Protein AF-A0A6I6WLE3-F1 (afdb_monomer)

Solvent-accessible surface area (backbone atoms only — not comparable to full-atom values): 14322 Å² total; per-residue (Å²): 134,82,90,84,92,87,83,89,88,87,91,87,80,90,89,88,86,88,84,88,87,83,88,82,91,81,80,86,83,75,79,83,70,87,80,70,66,75,69,58,58,66,62,66,75,57,86,51,93,77,62,71,76,75,79,74,88,59,81,82,58,90,69,52,74,40,41,39,27,40,42,37,44,96,88,46,74,49,74,42,58,40,62,82,67,92,70,80,74,90,59,33,64,77,54,44,58,52,60,72,68,54,51,76,90,34,58,42,100,56,64,75,32,43,23,64,52,50,50,54,23,52,50,50,49,53,52,43,49,56,51,45,50,56,52,57,72,68,49,77,75,85,69,93,65,96,74,79,94,71,93,73,82,69,78,82,78,74,74,80,77,81,48,69,72,56,51,32,60,70,35,58,79,19,37,32,35,35,27,28,41,48,61,94,87,45,86,59,39,67,36,75,42,80,70,53,56,37,51,46,53,51,30,60,74,44,52,36,42,80,46,57,70,80,61,62,80,75,112

pLDDT: mean 76.48, std 21.52, range [29.78, 98.0]

Secondary structure (DSSP, 8-state):
---------------------------PPPPPP----TTHHHHHT---TT--PPP-SS--GGG-SEEEEEEEETTEEEEEEPP-SSSPP---HHHHHHHHT--GGG--TTTTTSHHHHHHHHHHHHHHHHHHHHHHHTSPP---------S--PPPPPPPPPPHHHHHHHTTT-EEEEEEE--TT-TTTT-B-PPPHHHHHHHHHHTPEE--HHHHTT-

Mean predicted aligned error: 16.11 Å

Sequence (219 aa):
MHTAQQPHSRPGQHPAQDPATGTAHGTPAARPAHQHDPRVSWTSGADTLAATAPVLRQRRDGILPAVAAALSIRGETLTCTGSRGDQPPAHHPLVQDFLDTLTTDHRARHTGRCPEVALLSRYLTATEAARADKRAARRPTRNGGSGKTGKNTRAPKPPKPLTLSEAKRALKHAKLTARRIREDGDPLHGTYAPPCRSCTALLAHFGVRPVDPAQESAS

Foldseek 3Di:
DDDDDDDDDDDDDDDDDDDDDDDDDDDDDDDDDPPDDPVVVVVVVPPPPVPPPPPCPDDDCPCPFWKKKWKDDPNDIDIDIFDDDPDQDDFAPVLVVLLVPDDPVLDDPCRNRGRLRVVLRVLQVVVQVVVQVVVVVPDDDPDDDPDDDDPPPDPDDHDDHQDLVNSLVRCVPMEMWMATPHGPPDPRHRATDDDGSNSVVVCVSSVYHYDGPVVVVVD

Radius of gyration: 31.24 Å; Cα contacts (8 Å, |Δi|>4): 203; chains: 1; bounding box: 117×79×63 Å

Structure (mmCIF, N/CA/C/O backbone):
data_AF-A0A6I6WLE3-F1
#
_entry.id   AF-A0A6I6WLE3-F1
#
loop_
_atom_site.group_PDB
_atom_site.id
_atom_site.type_symbol
_atom_site.label_atom_id
_atom_site.label_alt_id
_atom_site.label_comp_id
_atom_site.label_asym_id
_atom_site.label_entity_id
_atom_site.label_seq_id
_atom_site.pdbx_PDB_ins_code
_atom_site.Cartn_x
_atom_site.Cartn_y
_atom_site.Cartn_z
_atom_site.occupancy
_atom_site.B_iso_or_equiv
_atom_site.auth_seq_id
_atom_site.auth_comp_id
_atom_site.auth_asym_id
_atom_site.auth_atom_id
_atom_site.pdbx_PDB_model_num
ATOM 1 N N . MET A 1 1 ? 84.965 16.300 -1.077 1.00 38.22 1 MET A N 1
ATOM 2 C CA . MET A 1 1 ? 84.473 17.096 -2.218 1.00 38.22 1 MET A CA 1
ATOM 3 C C . MET A 1 1 ? 83.024 17.497 -1.907 1.00 38.22 1 MET A C 1
ATOM 5 O O . MET A 1 1 ? 82.189 16.611 -1.935 1.00 38.22 1 MET A O 1
ATOM 9 N N . HIS A 1 2 ? 82.809 18.759 -1.491 1.00 41.06 2 HIS A N 1
ATOM 10 C CA . HIS A 1 2 ? 81.572 19.591 -1.413 1.00 41.06 2 HIS A CA 1
ATOM 11 C C . HIS A 1 2 ? 80.218 18.946 -0.972 1.00 41.06 2 HIS A C 1
ATOM 13 O O . HIS A 1 2 ? 79.740 18.043 -1.643 1.00 41.06 2 HIS A O 1
ATOM 19 N N . THR A 1 3 ? 79.619 19.270 0.200 1.00 40.34 3 THR A N 1
ATOM 20 C CA . THR A 1 3 ? 78.793 20.475 0.583 1.00 40.34 3 THR A CA 1
ATOM 21 C C . THR A 1 3 ? 77.399 20.459 -0.089 1.00 40.34 3 THR A C 1
ATOM 23 O O . THR A 1 3 ? 77.361 20.210 -1.282 1.00 40.34 3 THR A O 1
ATOM 26 N N . ALA A 1 4 ? 76.203 20.708 0.483 1.00 40.62 4 ALA A N 1
ATOM 27 C CA . ALA A 1 4 ? 75.595 21.176 1.756 1.00 40.62 4 ALA A CA 1
ATOM 28 C C . ALA A 1 4 ? 74.147 20.589 1.800 1.00 40.62 4 ALA A C 1
ATOM 30 O O . ALA A 1 4 ? 73.594 20.313 0.742 1.00 40.62 4 ALA A O 1
ATOM 31 N N . GLN A 1 5 ? 73.469 20.217 2.894 1.00 46.44 5 GLN A N 1
ATOM 32 C CA . GLN A 1 5 ? 72.994 20.906 4.110 1.00 46.44 5 GLN A CA 1
ATOM 33 C C . GLN A 1 5 ? 72.088 22.137 3.898 1.00 46.44 5 GLN A C 1
ATOM 35 O O . GLN A 1 5 ? 72.581 23.249 3.746 1.00 46.44 5 GLN A O 1
ATOM 40 N N . GLN A 1 6 ? 70.768 21.948 4.053 1.00 51.66 6 GLN A N 1
ATOM 41 C CA . GLN A 1 6 ? 69.926 22.862 4.841 1.00 51.66 6 GLN A CA 1
ATOM 42 C C . GLN A 1 6 ? 68.558 22.249 5.210 1.00 51.66 6 GLN A C 1
ATOM 44 O O . GLN A 1 6 ? 67.951 21.597 4.358 1.00 51.66 6 GLN A O 1
ATOM 49 N N . PRO A 1 7 ? 68.066 22.431 6.454 1.00 48.44 7 PRO A N 1
ATOM 50 C CA . PRO A 1 7 ? 66.761 21.915 6.870 1.00 48.44 7 PRO A CA 1
ATOM 51 C C . PRO A 1 7 ? 65.847 22.970 7.555 1.00 48.44 7 PRO A C 1
ATOM 53 O O . PRO A 1 7 ? 66.243 24.104 7.786 1.00 48.44 7 PRO A O 1
ATOM 56 N N . HIS A 1 8 ? 64.620 22.521 7.876 1.00 36.88 8 HIS A N 1
ATOM 57 C CA . HIS A 1 8 ? 63.700 22.900 8.977 1.00 36.88 8 HIS A CA 1
ATOM 58 C C . HIS A 1 8 ? 63.150 24.339 9.167 1.00 36.88 8 HIS A C 1
ATOM 60 O O . HIS A 1 8 ? 63.891 25.273 9.439 1.00 36.88 8 HIS A O 1
ATOM 66 N N . SER A 1 9 ? 61.812 24.476 9.287 1.00 35.84 9 SER A N 1
ATOM 67 C CA . SER A 1 9 ? 61.084 24.628 10.581 1.00 35.84 9 SER A CA 1
ATOM 68 C C . SER A 1 9 ? 59.644 25.169 10.439 1.00 35.84 9 SER A C 1
ATOM 70 O O . SER A 1 9 ? 59.286 25.805 9.455 1.00 35.84 9 SER A O 1
ATOM 72 N N . ARG A 1 10 ? 58.816 24.865 11.450 1.00 39.97 10 ARG A N 1
ATOM 73 C CA . ARG A 1 10 ? 57.357 25.086 11.589 1.00 39.97 10 ARG A CA 1
ATOM 74 C C . ARG A 1 10 ? 57.082 26.194 12.668 1.00 39.97 10 ARG A C 1
ATOM 76 O O . ARG A 1 10 ? 58.034 26.886 13.006 1.00 39.97 10 ARG A O 1
ATOM 83 N N . PRO A 1 11 ? 55.855 26.436 13.199 1.00 51.41 11 PRO A N 1
ATOM 84 C CA . PRO A 1 11 ? 55.182 27.746 13.196 1.00 51.41 11 PRO A CA 1
ATOM 85 C C . PRO A 1 11 ? 54.954 28.405 14.586 1.00 51.41 11 PRO A C 1
ATOM 87 O O . PRO A 1 11 ? 55.160 27.791 15.627 1.00 51.41 11 PRO A O 1
ATOM 90 N N . GLY A 1 12 ? 54.396 29.621 14.591 1.00 32.06 12 GLY A N 1
ATOM 91 C CA . GLY A 1 12 ? 53.748 30.325 15.721 1.00 32.06 12 GLY A CA 1
ATOM 92 C C . GLY A 1 12 ? 53.236 31.692 15.229 1.00 32.06 12 GLY A C 1
ATOM 93 O O . GLY A 1 12 ? 53.644 32.103 14.150 1.00 32.06 12 GLY A O 1
ATOM 94 N N . GLN A 1 13 ? 52.389 32.500 15.871 1.00 39.09 13 GLN A N 1
ATOM 95 C CA . GLN A 1 13 ? 51.439 32.481 16.997 1.00 39.09 13 GLN A CA 1
ATOM 96 C C . GLN A 1 13 ? 50.704 33.861 16.918 1.00 39.09 13 GLN A C 1
ATOM 98 O O . GLN A 1 13 ? 51.257 34.804 16.355 1.00 39.09 13 GLN A O 1
ATOM 103 N N . HIS A 1 14 ? 49.473 33.992 17.442 1.00 40.44 14 HIS A N 1
ATOM 104 C CA . HIS A 1 14 ? 48.710 35.266 17.538 1.00 40.44 14 HIS A CA 1
ATOM 105 C C . HIS A 1 14 ? 49.357 36.284 18.510 1.00 40.44 14 HIS A C 1
ATOM 107 O O . HIS A 1 14 ? 50.103 35.860 19.393 1.00 40.44 14 HIS A O 1
ATOM 113 N N . PRO A 1 15 ? 49.027 37.596 18.430 1.00 45.53 15 PRO A N 1
ATOM 114 C CA . PRO A 1 15 ? 48.093 38.164 19.426 1.00 45.53 15 PRO A CA 1
ATOM 115 C C . PRO A 1 15 ? 47.171 39.308 18.919 1.00 45.53 15 PRO A C 1
ATOM 117 O O . PRO A 1 15 ? 47.147 39.651 17.742 1.00 45.53 15 PRO A O 1
ATOM 120 N N . ALA A 1 16 ? 46.358 39.820 19.852 1.00 33.84 16 ALA A N 1
ATOM 121 C CA . ALA A 1 16 ? 45.189 40.697 19.727 1.00 33.84 16 ALA A CA 1
ATOM 122 C C . ALA A 1 16 ? 45.463 42.212 19.916 1.00 33.84 16 ALA A C 1
ATOM 124 O O . ALA A 1 16 ? 46.518 42.559 20.439 1.00 33.84 16 ALA A O 1
ATOM 125 N N . GLN A 1 17 ? 44.459 43.060 19.598 1.00 37.47 17 GLN A N 1
ATOM 126 C CA . GLN A 1 17 ? 43.844 44.144 20.422 1.00 37.47 17 GLN A CA 1
ATOM 127 C C . GLN A 1 17 ? 43.379 45.394 19.620 1.00 37.47 17 GLN A C 1
ATOM 129 O O . GLN A 1 17 ? 44.114 45.906 18.781 1.00 37.47 17 GLN A O 1
ATOM 134 N N . ASP A 1 18 ? 42.159 45.877 19.929 1.00 39.03 18 ASP A N 1
ATOM 135 C CA . ASP A 1 18 ? 41.531 47.159 19.513 1.00 39.03 18 ASP A CA 1
ATOM 136 C C . ASP A 1 18 ? 42.075 48.377 20.309 1.00 39.03 18 ASP A C 1
ATOM 138 O O . ASP A 1 18 ? 42.672 48.176 21.372 1.00 39.03 18 ASP A O 1
ATOM 142 N N . PRO A 1 19 ? 41.829 49.645 19.881 1.00 45.09 19 PRO A N 1
ATOM 143 C CA . PRO A 1 19 ? 40.701 50.399 20.472 1.00 45.09 19 PRO A CA 1
ATOM 144 C C . PRO A 1 19 ? 39.947 51.419 19.563 1.00 45.09 19 PRO A C 1
ATOM 146 O O . PRO A 1 19 ? 40.414 51.842 18.511 1.00 45.09 19 PRO A O 1
ATOM 149 N N . ALA A 1 20 ? 38.762 51.800 20.075 1.00 33.59 20 ALA A N 1
ATOM 150 C CA . ALA A 1 20 ? 37.751 52.835 19.750 1.00 33.59 20 ALA A CA 1
ATOM 151 C C . ALA A 1 20 ? 38.199 54.123 18.992 1.00 33.59 20 ALA A C 1
ATOM 153 O O . ALA A 1 20 ? 39.332 54.562 19.119 1.00 33.59 20 ALA A O 1
ATOM 154 N N . THR A 1 21 ? 37.360 54.899 18.279 1.00 31.98 21 THR A N 1
ATOM 155 C CA . THR A 1 21 ? 36.112 55.583 18.707 1.00 31.98 21 THR A CA 1
ATOM 156 C C . THR A 1 21 ? 35.497 56.333 17.502 1.00 31.98 21 THR A C 1
ATOM 158 O O . THR A 1 21 ? 36.249 56.896 16.711 1.00 31.98 21 THR A O 1
ATOM 161 N N . GLY A 1 22 ? 34.162 56.432 17.386 1.00 33.12 22 GLY A N 1
ATOM 162 C CA . GLY A 1 22 ? 33.515 57.351 16.431 1.00 33.12 22 GLY A CA 1
ATOM 163 C C . GLY A 1 22 ? 32.008 57.141 16.211 1.00 33.12 22 GLY A C 1
ATOM 164 O O . GLY A 1 22 ? 31.602 56.467 15.275 1.00 33.12 22 GLY A O 1
ATOM 165 N N . THR A 1 23 ? 31.201 57.731 17.094 1.00 35.78 23 THR A N 1
ATOM 166 C CA . THR A 1 23 ? 29.747 58.040 17.057 1.00 35.78 23 THR A CA 1
ATOM 167 C C . THR A 1 23 ? 29.275 58.552 15.667 1.00 35.78 23 THR A C 1
ATOM 169 O O . THR A 1 23 ? 30.070 59.161 14.969 1.00 35.78 23 THR A O 1
ATOM 172 N N . ALA A 1 24 ? 28.037 58.454 15.151 1.00 36.12 24 ALA A N 1
ATOM 173 C CA . ALA A 1 24 ? 26.685 58.436 15.716 1.00 36.12 24 ALA A CA 1
ATOM 174 C C . ALA A 1 24 ? 25.612 58.214 14.602 1.00 36.12 24 ALA A C 1
ATOM 176 O O . ALA A 1 24 ? 25.782 58.695 13.490 1.00 36.12 24 ALA A O 1
ATOM 177 N N . HIS A 1 25 ? 24.476 57.608 14.988 1.00 37.78 25 HIS A N 1
ATOM 178 C CA . HIS A 1 25 ? 23.075 57.846 14.559 1.00 37.78 25 HIS A CA 1
ATOM 179 C C . HIS A 1 25 ? 22.601 57.667 13.092 1.00 37.78 25 HIS A C 1
ATOM 181 O O . HIS A 1 25 ? 22.890 58.473 12.216 1.00 37.78 25 HIS A O 1
ATOM 187 N N . GLY A 1 26 ? 21.663 56.719 12.902 1.00 29.78 26 GLY A N 1
ATOM 188 C CA . GLY A 1 26 ? 20.689 56.728 11.797 1.00 29.78 26 GLY A CA 1
ATOM 189 C C . GLY A 1 26 ? 19.843 55.446 11.654 1.00 29.78 26 GLY A C 1
ATOM 190 O O . GLY A 1 26 ? 20.293 54.515 11.008 1.00 29.78 26 GLY A O 1
ATOM 191 N N . THR A 1 27 ? 18.636 55.443 12.247 1.00 46.28 27 THR A N 1
ATOM 192 C CA . THR A 1 27 ? 17.324 54.922 11.751 1.00 46.28 27 THR A CA 1
ATOM 193 C C . THR A 1 27 ? 17.195 53.469 11.203 1.00 46.28 27 THR A C 1
ATOM 195 O O . THR A 1 27 ? 18.047 52.995 10.461 1.00 46.28 27 THR A O 1
ATOM 198 N N . PRO A 1 28 ? 16.103 52.726 11.519 1.00 39.31 28 PRO A N 1
ATOM 199 C CA . PRO A 1 28 ? 15.992 51.283 11.263 1.00 39.31 28 PRO A CA 1
ATOM 200 C C . PRO A 1 28 ? 16.019 50.895 9.779 1.00 39.31 28 PRO A C 1
ATOM 202 O O . PRO A 1 28 ? 15.320 51.471 8.946 1.00 39.31 28 PRO A O 1
ATOM 205 N N . ALA A 1 29 ? 16.795 49.848 9.490 1.00 39.31 29 ALA A N 1
ATOM 206 C CA . ALA A 1 29 ? 16.949 49.241 8.178 1.00 39.31 29 ALA A CA 1
ATOM 207 C C . ALA A 1 29 ? 15.602 48.783 7.594 1.00 39.31 29 ALA A C 1
ATOM 209 O O . ALA A 1 29 ? 14.924 47.898 8.123 1.00 39.31 29 ALA A O 1
ATOM 210 N N . ALA A 1 30 ? 15.245 49.381 6.459 1.00 43.03 30 ALA A N 1
ATOM 211 C CA . ALA A 1 30 ? 14.221 48.879 5.562 1.00 43.03 30 ALA A CA 1
ATOM 212 C C . ALA A 1 30 ? 14.608 47.479 5.052 1.00 43.03 30 ALA A C 1
ATOM 214 O O . ALA A 1 30 ? 15.767 47.215 4.728 1.00 43.03 30 ALA A O 1
ATOM 215 N N . ARG A 1 31 ? 13.617 46.584 4.966 1.00 46.59 31 ARG A N 1
ATOM 216 C CA . ARG A 1 31 ? 13.733 45.265 4.322 1.00 46.59 31 ARG A CA 1
ATOM 217 C C . ARG A 1 31 ? 14.389 45.411 2.940 1.00 46.59 31 ARG A C 1
ATOM 219 O O . ARG A 1 31 ? 13.879 46.209 2.151 1.00 46.59 31 ARG A O 1
ATOM 226 N N . PRO A 1 32 ? 15.428 44.629 2.593 1.00 45.34 32 PRO A N 1
ATOM 227 C CA . PRO A 1 32 ? 15.910 44.617 1.224 1.00 45.34 32 PRO A CA 1
ATOM 228 C C . PRO A 1 32 ? 14.802 44.066 0.324 1.00 45.34 32 PRO A C 1
ATOM 230 O O . PRO A 1 32 ? 14.243 42.991 0.561 1.00 45.34 32 PRO A O 1
ATOM 233 N N . ALA A 1 33 ? 14.452 44.871 -0.676 1.00 47.44 33 ALA A N 1
ATOM 234 C CA . ALA A 1 33 ? 13.598 44.491 -1.782 1.00 47.44 33 ALA A CA 1
ATOM 235 C C . ALA A 1 33 ? 14.153 43.228 -2.453 1.00 47.44 33 ALA A C 1
ATOM 237 O O . ALA A 1 33 ? 15.366 43.038 -2.531 1.00 47.44 33 ALA A O 1
ATOM 238 N N . HIS A 1 34 ? 13.247 42.373 -2.921 1.00 53.97 34 HIS A N 1
ATOM 239 C CA . HIS A 1 34 ? 13.544 41.167 -3.682 1.00 53.97 34 HIS A CA 1
ATOM 240 C C . HIS A 1 34 ? 14.482 41.492 -4.853 1.00 53.97 34 HIS A C 1
ATOM 242 O O . HIS A 1 34 ? 14.050 41.969 -5.900 1.00 53.97 34 HIS A O 1
ATOM 248 N N . GLN A 1 35 ? 15.776 41.247 -4.660 1.00 59.94 35 GLN A N 1
ATOM 249 C CA . GLN A 1 35 ? 16.796 41.384 -5.685 1.00 59.94 35 GLN A CA 1
ATOM 250 C C . GLN A 1 35 ? 16.634 40.193 -6.637 1.00 59.94 35 GLN A C 1
ATOM 252 O O . GLN A 1 35 ? 17.111 39.100 -6.356 1.00 59.94 35 GLN A O 1
ATOM 257 N N . HIS A 1 36 ? 15.820 40.417 -7.675 1.00 56.75 36 HIS A N 1
ATOM 258 C CA . HIS A 1 36 ? 15.610 39.628 -8.894 1.00 56.75 36 HIS A CA 1
ATOM 259 C C . HIS A 1 36 ? 16.029 38.146 -8.833 1.00 56.75 36 HIS A C 1
ATOM 261 O O . HIS A 1 36 ? 17.202 37.819 -9.003 1.00 56.75 36 HIS A O 1
ATOM 267 N N . ASP A 1 37 ? 15.049 37.240 -8.688 1.00 69.75 37 ASP A N 1
ATOM 268 C CA . ASP A 1 37 ? 15.267 35.805 -8.916 1.00 69.75 37 ASP A CA 1
ATOM 269 C C . ASP A 1 37 ? 15.733 35.603 -10.375 1.00 69.75 37 ASP A C 1
ATOM 271 O O . ASP A 1 37 ? 14.980 35.920 -11.305 1.00 69.75 37 ASP A O 1
ATOM 275 N N . PRO A 1 38 ? 16.951 35.080 -10.610 1.00 61.91 38 PRO A N 1
ATOM 276 C CA . PRO A 1 38 ? 17.497 34.894 -11.951 1.00 61.91 38 PRO A CA 1
ATOM 277 C C . PRO A 1 38 ? 16.670 33.932 -12.813 1.00 61.91 38 PRO A C 1
ATOM 279 O O . PRO A 1 38 ? 16.881 33.880 -14.018 1.00 61.91 38 PRO A O 1
ATOM 282 N N . ARG A 1 39 ? 15.706 33.190 -12.251 1.00 63.28 39 ARG A N 1
ATOM 283 C CA . ARG A 1 39 ? 14.765 32.362 -13.021 1.00 63.28 39 ARG A CA 1
ATOM 284 C C . ARG A 1 39 ? 13.714 33.172 -13.779 1.00 63.28 39 ARG A C 1
ATOM 286 O O . ARG A 1 39 ? 13.117 32.648 -14.711 1.00 63.28 39 ARG A O 1
ATOM 293 N N . VAL A 1 40 ? 13.505 34.442 -13.431 1.00 62.59 40 VAL A N 1
ATOM 294 C CA . VAL A 1 40 ? 12.538 35.314 -14.121 1.00 62.59 40 VAL A CA 1
ATOM 295 C C . VAL A 1 40 ? 13.057 35.742 -15.503 1.00 62.59 40 VAL A C 1
ATOM 297 O O . VAL A 1 40 ? 12.267 35.899 -16.432 1.00 62.59 40 VAL A O 1
ATOM 300 N N . SER A 1 41 ? 14.379 35.825 -15.707 1.00 60.59 41 SER A N 1
ATOM 301 C CA . SER A 1 41 ? 14.949 36.109 -17.037 1.00 60.59 41 SER A CA 1
ATOM 302 C C . SER A 1 41 ? 14.794 34.940 -18.018 1.00 60.59 41 SER A C 1
ATOM 304 O O . SER A 1 41 ? 14.734 35.159 -19.226 1.00 60.59 41 SER A O 1
ATOM 306 N N . TRP A 1 42 ? 14.640 33.711 -17.511 1.00 60.09 42 TRP A N 1
ATOM 307 C CA . TRP A 1 42 ? 14.387 32.520 -18.329 1.00 60.09 42 TRP A CA 1
ATOM 308 C C . TRP A 1 42 ? 12.991 32.555 -18.949 1.00 60.09 42 TRP A C 1
ATOM 310 O O . TRP A 1 42 ? 12.785 32.025 -20.037 1.00 60.09 42 TRP A O 1
ATOM 320 N N . THR A 1 43 ? 12.040 33.210 -18.278 1.00 57.59 43 THR A N 1
ATOM 321 C CA . THR A 1 43 ? 10.679 33.403 -18.789 1.00 57.59 43 THR A CA 1
ATOM 322 C C . THR A 1 43 ? 10.547 34.604 -19.721 1.00 57.59 43 THR A C 1
ATOM 324 O O . THR A 1 43 ? 9.649 34.610 -20.554 1.00 57.59 43 THR A O 1
ATOM 327 N N . SER A 1 44 ? 11.444 35.593 -19.640 1.00 57.00 44 SER A N 1
ATOM 328 C CA . SER A 1 44 ? 11.393 36.797 -20.489 1.00 57.00 44 SER A CA 1
ATOM 329 C C . SER A 1 44 ? 12.092 36.632 -21.844 1.00 57.00 44 SER A C 1
ATOM 331 O O . SER A 1 44 ? 11.803 37.384 -22.765 1.00 57.00 44 SER A O 1
ATOM 333 N N . GLY A 1 45 ? 12.975 35.638 -21.996 1.00 53.59 45 GLY A N 1
ATOM 334 C CA . GLY A 1 45 ? 13.563 35.268 -23.293 1.00 53.59 45 GLY A CA 1
ATOM 335 C C . GLY A 1 45 ? 12.662 34.392 -24.174 1.00 53.59 45 GLY A C 1
ATOM 336 O O . GLY A 1 45 ? 13.030 34.094 -25.305 1.00 53.59 45 GLY A O 1
ATOM 337 N N . ALA A 1 46 ? 11.499 33.972 -23.670 1.00 53.78 46 ALA A N 1
ATOM 338 C CA . ALA A 1 46 ? 10.550 33.122 -24.384 1.00 53.78 46 ALA A CA 1
ATOM 339 C C . ALA A 1 46 ? 9.319 33.913 -24.845 1.00 53.78 46 ALA A C 1
ATOM 341 O O . ALA A 1 46 ? 8.191 33.432 -24.752 1.00 53.78 46 ALA A O 1
ATOM 342 N N . ASP A 1 47 ? 9.534 35.110 -25.397 1.00 52.78 47 ASP A N 1
ATOM 343 C CA . ASP A 1 47 ? 8.566 35.710 -26.314 1.00 52.78 47 ASP A CA 1
ATOM 344 C C . ASP A 1 47 ? 8.688 34.999 -27.671 1.00 52.78 47 ASP A C 1
ATOM 346 O O . ASP A 1 47 ? 9.263 35.455 -28.657 1.00 52.78 47 ASP A O 1
ATOM 350 N N . THR A 1 48 ? 8.238 33.751 -27.668 1.00 53.62 48 THR A N 1
ATOM 351 C CA . THR A 1 48 ? 7.923 32.977 -28.864 1.00 53.62 48 THR A CA 1
ATOM 352 C C . THR A 1 48 ? 6.743 32.084 -28.512 1.00 53.62 48 THR A C 1
ATOM 354 O O . THR A 1 48 ? 6.780 30.863 -28.608 1.00 53.62 48 THR A O 1
ATOM 357 N N . LEU A 1 49 ? 5.629 32.714 -28.139 1.00 54.47 49 LEU A N 1
ATOM 358 C CA . LEU A 1 49 ? 4.298 32.096 -28.088 1.00 54.47 49 LEU A CA 1
ATOM 359 C C . LEU A 1 49 ? 3.737 31.782 -29.499 1.00 54.47 49 LEU A C 1
ATOM 361 O O . LEU A 1 49 ? 2.532 31.684 -29.692 1.00 54.47 49 LEU A O 1
ATOM 365 N N . ALA A 1 50 ? 4.626 31.572 -30.476 1.00 53.75 50 ALA A N 1
ATOM 366 C CA . ALA A 1 50 ? 4.391 30.835 -31.718 1.00 53.75 50 ALA A CA 1
ATOM 367 C C . ALA A 1 50 ? 5.203 29.520 -31.765 1.00 53.75 50 ALA A C 1
ATOM 369 O O . ALA A 1 50 ? 5.294 28.876 -32.808 1.00 53.75 50 ALA A O 1
ATOM 370 N N . ALA A 1 51 ? 5.805 29.094 -30.650 1.00 59.34 51 ALA A N 1
ATOM 371 C CA . ALA A 1 51 ? 6.383 27.767 -30.528 1.00 59.34 51 ALA A CA 1
ATOM 372 C C . ALA A 1 51 ? 5.238 26.756 -30.410 1.00 59.34 51 ALA A C 1
ATOM 374 O O . ALA A 1 51 ? 4.738 26.475 -29.320 1.00 59.34 51 ALA A O 1
ATOM 375 N N . THR A 1 52 ? 4.798 26.211 -31.547 1.00 67.00 52 THR A N 1
ATOM 376 C CA . THR A 1 52 ? 4.066 24.943 -31.575 1.00 67.00 52 THR A CA 1
ATOM 377 C C . THR A 1 52 ? 4.765 23.998 -30.607 1.00 67.00 52 THR A C 1
ATOM 379 O O . THR A 1 52 ? 5.960 23.742 -30.772 1.00 67.00 52 THR A O 1
ATOM 382 N N . ALA A 1 53 ? 4.053 23.531 -29.573 1.00 57.44 53 ALA A N 1
ATOM 383 C CA . ALA A 1 53 ? 4.608 22.554 -28.647 1.00 57.44 53 ALA A CA 1
ATOM 384 C C . ALA A 1 53 ? 5.241 21.436 -29.492 1.00 57.44 53 ALA A C 1
ATOM 386 O O . ALA A 1 53 ? 4.537 20.874 -30.339 1.00 57.44 53 ALA A O 1
ATOM 387 N N . PRO A 1 54 ? 6.556 21.174 -29.366 1.00 64.88 54 PRO A N 1
ATOM 388 C CA . PRO A 1 54 ? 7.229 20.252 -30.262 1.00 64.88 54 PRO A CA 1
ATOM 389 C C . PRO A 1 54 ? 6.502 18.915 -30.207 1.00 64.88 54 PRO A C 1
ATOM 391 O O . PRO A 1 54 ? 6.210 18.406 -29.121 1.00 64.88 54 PRO A O 1
ATOM 394 N N . VAL A 1 55 ? 6.167 18.377 -31.380 1.00 68.81 55 VAL A N 1
ATOM 395 C CA . VAL A 1 55 ? 5.477 17.091 -31.486 1.00 68.81 55 VAL A CA 1
ATOM 396 C C . VAL A 1 55 ? 6.310 16.064 -30.724 1.00 68.81 55 VAL A C 1
ATOM 398 O O . VAL A 1 55 ? 7.473 15.833 -31.058 1.00 68.81 55 VAL A O 1
ATOM 401 N N . LEU A 1 56 ? 5.729 15.477 -29.676 1.00 61.53 56 LEU A N 1
ATOM 402 C CA . LEU A 1 56 ? 6.342 14.387 -28.921 1.00 61.53 56 LEU A CA 1
ATOM 403 C C . LEU A 1 56 ? 6.504 13.193 -29.866 1.00 61.53 56 LEU A C 1
ATOM 405 O O . LEU A 1 56 ? 5.573 12.419 -30.064 1.00 61.53 56 LEU A O 1
ATOM 409 N N . ARG A 1 57 ? 7.684 13.069 -30.480 1.00 62.91 57 ARG A N 1
ATOM 410 C CA . ARG A 1 57 ? 8.027 11.931 -31.350 1.00 62.91 57 ARG A CA 1
ATOM 411 C C . ARG A 1 57 ? 8.199 10.636 -30.543 1.00 62.91 57 ARG A C 1
ATOM 413 O O . ARG A 1 57 ? 7.976 9.559 -31.079 1.00 62.91 57 ARG A O 1
ATOM 420 N N . GLN A 1 58 ? 8.505 10.773 -29.250 1.00 63.72 58 GLN A N 1
ATOM 421 C CA . GLN A 1 58 ? 8.579 9.709 -28.249 1.00 63.72 58 GLN A CA 1
ATOM 422 C C . GLN A 1 58 ? 7.842 10.131 -26.966 1.00 63.72 58 GLN A C 1
ATOM 424 O O . GLN A 1 58 ? 7.801 11.319 -26.622 1.00 63.72 58 GLN A O 1
ATOM 429 N N . ARG A 1 59 ? 7.297 9.162 -26.215 1.00 63.00 59 ARG A N 1
ATOM 430 C CA . ARG A 1 59 ? 6.878 9.400 -24.823 1.00 63.00 59 ARG A CA 1
ATOM 431 C C . ARG A 1 59 ? 8.128 9.763 -24.006 1.00 63.00 59 ARG A C 1
ATOM 433 O O . ARG A 1 59 ? 9.189 9.199 -24.213 1.00 63.00 59 ARG A O 1
ATOM 440 N N . ARG A 1 60 ? 8.039 10.758 -23.116 1.00 55.56 60 ARG A N 1
ATOM 441 C CA . ARG A 1 60 ? 9.194 11.186 -22.303 1.00 55.56 60 ARG A CA 1
ATOM 442 C C . ARG A 1 60 ? 9.607 10.074 -21.328 1.00 55.56 60 ARG A C 1
ATOM 444 O O . ARG A 1 60 ? 8.895 9.831 -20.356 1.00 55.56 60 ARG A O 1
ATOM 451 N N . ASP A 1 61 ? 10.795 9.510 -21.534 1.00 59.00 61 ASP A N 1
ATOM 452 C CA . ASP A 1 61 ? 11.393 8.451 -20.701 1.00 59.00 61 ASP A CA 1
ATOM 453 C C . ASP A 1 61 ? 12.031 8.950 -19.396 1.00 59.00 61 ASP A C 1
ATOM 455 O O . ASP A 1 61 ? 12.450 8.152 -18.567 1.00 59.00 61 ASP A O 1
ATOM 459 N N . GLY A 1 62 ? 12.071 10.264 -19.136 1.00 64.12 62 GLY A N 1
ATOM 460 C CA . GLY A 1 62 ? 12.741 10.820 -17.943 1.00 64.12 62 GLY A CA 1
ATOM 461 C C . GLY A 1 62 ? 12.166 10.363 -16.588 1.00 64.12 62 GLY A C 1
ATOM 462 O O . GLY A 1 62 ? 12.755 10.613 -15.536 1.00 64.12 62 GLY A O 1
ATOM 463 N N . ILE A 1 63 ? 11.012 9.693 -16.595 1.00 74.38 63 ILE A N 1
ATOM 464 C CA . ILE A 1 63 ? 10.350 9.123 -15.412 1.00 74.38 63 ILE A CA 1
ATOM 465 C C . ILE A 1 63 ? 10.669 7.619 -15.264 1.00 74.38 63 ILE A C 1
ATOM 467 O O . ILE A 1 63 ? 10.482 7.050 -14.187 1.00 74.38 63 ILE A O 1
ATOM 471 N N . LEU A 1 64 ? 11.191 6.979 -16.311 1.00 81.75 64 LEU A N 1
ATOM 472 C CA . LEU A 1 64 ? 11.505 5.555 -16.376 1.00 81.75 64 LEU A CA 1
ATOM 473 C C . LEU A 1 64 ? 12.961 5.291 -15.940 1.00 81.75 64 LEU A C 1
ATOM 475 O O . LEU A 1 64 ? 13.776 6.215 -15.900 1.00 81.75 64 LEU A O 1
ATOM 479 N N . PRO A 1 65 ? 13.288 4.088 -15.439 1.00 87.06 65 PRO A N 1
ATOM 480 C CA . PRO A 1 65 ? 12.372 3.006 -15.075 1.00 87.06 65 PRO A CA 1
ATOM 481 C C . PRO A 1 65 ? 11.505 3.377 -13.860 1.00 87.06 65 PRO A C 1
ATOM 483 O O . PRO A 1 65 ? 12.000 3.961 -12.900 1.00 87.06 65 PRO A O 1
ATOM 486 N N . ALA A 1 66 ? 10.230 2.985 -13.847 1.00 90.38 66 ALA A N 1
ATOM 487 C CA . ALA A 1 66 ? 9.319 3.203 -12.719 1.00 90.38 66 ALA A CA 1
ATOM 488 C C . ALA A 1 66 ? 8.601 1.913 -12.288 1.00 90.38 66 ALA A C 1
ATOM 490 O O . ALA A 1 66 ? 8.736 0.849 -12.901 1.00 90.38 66 ALA A O 1
ATOM 491 N N . VAL A 1 67 ? 7.856 1.999 -11.187 1.00 93.56 67 VAL A N 1
ATOM 492 C CA . VAL A 1 67 ? 6.941 0.952 -10.718 1.00 93.56 67 VAL A CA 1
ATOM 493 C C . VAL A 1 67 ? 5.612 1.619 -10.389 1.00 93.56 67 VAL A C 1
ATOM 495 O O . VAL A 1 67 ? 5.586 2.605 -9.645 1.00 93.56 67 VAL A O 1
ATOM 498 N N . ALA A 1 68 ? 4.526 1.087 -10.945 1.00 94.38 68 ALA A N 1
ATOM 499 C CA . ALA A 1 68 ? 3.165 1.433 -10.554 1.00 94.38 68 ALA A CA 1
ATOM 500 C C . ALA A 1 68 ? 2.582 0.321 -9.694 1.00 94.38 68 ALA A C 1
ATOM 502 O O . ALA A 1 68 ? 2.793 -0.855 -9.983 1.00 94.38 68 ALA A O 1
ATOM 503 N N . ALA A 1 69 ? 1.825 0.691 -8.669 1.00 97.25 69 ALA A N 1
ATOM 504 C CA . ALA A 1 69 ? 1.078 -0.245 -7.850 1.00 97.25 69 ALA A CA 1
ATOM 505 C C . ALA A 1 69 ? -0.407 0.109 -7.810 1.00 97.25 69 ALA A C 1
ATOM 507 O O . ALA A 1 69 ? -0.798 1.263 -8.006 1.00 97.25 69 ALA A O 1
ATOM 508 N N . ALA A 1 70 ? -1.214 -0.907 -7.529 1.00 97.50 70 ALA A N 1
ATOM 509 C CA . ALA A 1 70 ? -2.634 -0.811 -7.257 1.00 97.50 70 ALA A CA 1
ATOM 510 C C . ALA A 1 70 ? -2.934 -1.508 -5.925 1.00 97.50 70 ALA A C 1
ATOM 512 O O . ALA A 1 70 ? -2.546 -2.657 -5.718 1.00 97.50 70 ALA A O 1
ATOM 513 N N . LEU A 1 71 ? -3.629 -0.808 -5.035 1.00 97.88 71 LEU A N 1
ATOM 514 C CA . LEU A 1 71 ? -4.131 -1.301 -3.759 1.00 97.88 71 LEU A CA 1
ATOM 515 C C . LEU A 1 71 ? -5.646 -1.461 -3.887 1.00 97.88 71 LEU A C 1
ATOM 517 O O . LEU A 1 71 ? -6.346 -0.471 -4.085 1.00 97.88 71 LEU A O 1
ATOM 521 N N . SER A 1 72 ? -6.141 -2.691 -3.774 1.00 97.00 72 SER A N 1
ATOM 522 C CA . SER A 1 72 ? -7.566 -3.018 -3.832 1.00 97.00 72 SER A CA 1
ATOM 523 C C . SER A 1 72 ? -8.095 -3.372 -2.447 1.00 97.00 72 SER A C 1
ATOM 525 O O . SER A 1 72 ? -7.556 -4.252 -1.767 1.00 97.00 72 SER A O 1
ATOM 527 N N . ILE A 1 73 ? -9.141 -2.669 -2.011 1.00 96.38 73 ILE A N 1
ATOM 528 C CA . ILE A 1 73 ? -9.748 -2.808 -0.686 1.00 96.38 73 ILE A CA 1
ATOM 529 C C . ILE A 1 73 ? -11.258 -2.613 -0.811 1.00 96.38 73 ILE A C 1
ATOM 531 O O . ILE A 1 73 ? -11.716 -1.535 -1.162 1.00 96.38 73 ILE A O 1
ATOM 535 N N . ARG A 1 74 ? -12.054 -3.635 -0.465 1.00 92.12 74 ARG A N 1
ATOM 536 C CA . ARG A 1 74 ? -13.534 -3.549 -0.398 1.00 92.12 74 ARG A CA 1
ATOM 537 C C . ARG A 1 74 ? -14.196 -2.959 -1.661 1.00 92.12 74 ARG A C 1
ATOM 539 O O . ARG A 1 74 ? -15.172 -2.227 -1.554 1.00 92.12 74 ARG A O 1
ATOM 546 N N . GLY A 1 75 ? -13.664 -3.277 -2.842 1.00 90.12 75 GLY A N 1
ATOM 547 C CA . GLY A 1 75 ? -14.165 -2.773 -4.127 1.00 90.12 75 GLY A CA 1
ATOM 548 C C . GLY A 1 75 ? -13.602 -1.410 -4.551 1.00 90.12 75 GLY A C 1
ATOM 549 O O . GLY A 1 75 ? -13.783 -1.019 -5.698 1.00 90.12 75 GLY A O 1
ATOM 550 N N . GLU A 1 76 ? -12.870 -0.714 -3.680 1.00 93.81 76 GLU A N 1
ATOM 551 C CA . GLU A 1 76 ? -12.105 0.484 -4.030 1.00 93.81 76 GLU A CA 1
ATOM 552 C C . GLU A 1 76 ? -10.714 0.091 -4.538 1.00 93.81 76 GLU A C 1
ATOM 554 O O . GLU A 1 76 ? -10.108 -0.863 -4.040 1.00 93.81 76 GLU A O 1
ATOM 559 N N . THR A 1 77 ? -10.198 0.823 -5.527 1.00 96.44 77 THR A N 1
ATOM 560 C CA . THR A 1 77 ? -8.835 0.640 -6.035 1.00 96.44 77 THR A CA 1
ATOM 561 C C . THR A 1 77 ? -8.110 1.975 -6.075 1.00 96.44 77 THR A C 1
ATOM 563 O O . THR A 1 77 ? -8.534 2.904 -6.758 1.00 96.44 77 THR A O 1
ATOM 566 N N . LEU A 1 78 ? -6.990 2.053 -5.361 1.00 96.69 78 LEU A N 1
ATOM 567 C CA . LEU A 1 78 ? -6.086 3.196 -5.370 1.00 96.69 78 LEU A CA 1
ATOM 568 C C . LEU A 1 78 ? -4.832 2.836 -6.160 1.00 96.69 78 LEU A C 1
ATOM 570 O O . LEU A 1 78 ? -4.248 1.778 -5.939 1.00 96.69 78 LEU A O 1
ATOM 574 N N . THR A 1 79 ? -4.384 3.725 -7.041 1.00 96.75 79 THR A N 1
ATOM 575 C CA . THR A 1 79 ? -3.185 3.504 -7.861 1.00 96.75 79 THR A CA 1
ATOM 576 C C . THR A 1 79 ? -2.179 4.626 -7.693 1.00 96.75 79 THR A C 1
ATOM 578 O O . THR A 1 79 ? -2.551 5.798 -7.596 1.00 96.75 79 THR A O 1
ATOM 581 N N . CYS A 1 80 ? -0.891 4.295 -7.695 1.00 93.12 80 CYS A N 1
ATOM 582 C CA . CYS A 1 80 ? 0.158 5.304 -7.773 1.00 93.12 80 CYS A CA 1
ATOM 583 C C . CYS A 1 80 ? 1.451 4.745 -8.364 1.00 93.12 80 CYS A C 1
ATOM 585 O O . CYS A 1 80 ? 1.682 3.537 -8.391 1.00 93.12 80 CYS A O 1
ATOM 587 N N . THR A 1 81 ? 2.323 5.651 -8.790 1.00 92.25 81 THR A N 1
ATOM 588 C CA . THR A 1 81 ? 3.719 5.363 -9.116 1.00 92.25 81 THR A CA 1
ATOM 589 C C . THR A 1 81 ? 4.617 5.693 -7.928 1.00 92.25 81 THR A C 1
ATOM 591 O O . THR A 1 81 ? 4.288 6.562 -7.117 1.00 92.25 81 THR A O 1
ATOM 594 N N . GLY A 1 82 ? 5.749 4.997 -7.811 1.00 84.62 82 GLY A N 1
ATOM 595 C CA . GLY A 1 82 ? 6.760 5.311 -6.799 1.00 84.62 82 GLY A CA 1
ATOM 596 C C . GLY A 1 82 ? 7.285 6.741 -6.948 1.00 84.62 82 GLY A C 1
ATOM 597 O O . GLY A 1 82 ? 7.377 7.261 -8.061 1.00 84.62 82 GLY A O 1
ATOM 598 N N . SER A 1 83 ? 7.627 7.381 -5.829 1.00 82.31 83 SER A N 1
ATOM 599 C CA . SER A 1 83 ? 8.180 8.738 -5.838 1.00 82.31 83 SER A CA 1
ATOM 600 C C . SER A 1 83 ? 9.676 8.707 -6.153 1.00 82.31 83 SER A C 1
ATOM 602 O O . SER A 1 83 ? 10.421 7.921 -5.571 1.00 82.31 83 SER A O 1
ATOM 604 N N . ARG A 1 84 ? 10.130 9.582 -7.055 1.00 73.69 84 ARG A N 1
ATOM 605 C CA . ARG A 1 84 ? 11.546 9.730 -7.450 1.00 73.69 84 ARG A CA 1
ATOM 606 C C . ARG A 1 84 ? 12.164 11.077 -7.063 1.00 73.69 84 ARG A C 1
ATOM 608 O O . ARG A 1 84 ? 13.329 11.289 -7.362 1.00 73.69 84 ARG A O 1
ATOM 615 N N . GLY A 1 85 ? 11.409 11.974 -6.426 1.00 73.62 85 GLY A N 1
ATOM 616 C CA . GLY A 1 85 ? 11.934 13.281 -6.012 1.00 73.62 85 GLY A CA 1
ATOM 617 C C . GLY A 1 85 ? 12.944 13.171 -4.868 1.00 73.62 85 GLY A C 1
ATOM 618 O O . GLY A 1 85 ? 12.924 12.189 -4.133 1.00 73.62 85 GLY A O 1
ATOM 619 N N . ASP A 1 86 ? 13.787 14.187 -4.682 1.00 71.12 86 ASP A N 1
ATOM 620 C CA . ASP A 1 86 ? 14.821 14.188 -3.634 1.00 71.12 86 ASP A CA 1
ATOM 621 C C . ASP A 1 86 ? 14.242 14.343 -2.225 1.00 71.12 86 ASP A C 1
ATOM 623 O O . ASP A 1 86 ? 14.754 13.764 -1.265 1.00 71.12 86 ASP A O 1
ATOM 627 N N . GLN A 1 87 ? 13.106 15.031 -2.089 1.00 75.81 87 GLN A N 1
ATOM 628 C CA . GLN A 1 87 ? 12.476 15.214 -0.787 1.00 75.81 87 GLN A CA 1
ATOM 629 C C . GLN A 1 87 ? 11.822 13.909 -0.298 1.00 75.81 87 GLN A C 1
ATOM 631 O O . GLN A 1 87 ? 11.119 13.252 -1.078 1.00 75.81 87 GLN A O 1
ATOM 636 N N . PRO A 1 88 ? 12.037 13.495 0.965 1.00 74.50 88 PRO A N 1
ATOM 637 C CA . PRO A 1 88 ? 11.320 12.371 1.555 1.00 74.50 88 PRO A CA 1
ATOM 638 C C . PRO A 1 88 ? 9.802 12.624 1.540 1.00 74.50 88 PRO A C 1
ATOM 640 O O . PRO A 1 88 ? 9.371 13.724 1.899 1.00 74.50 88 PRO A O 1
ATOM 643 N N . PRO A 1 89 ? 8.969 11.653 1.127 1.00 81.00 89 PRO A N 1
ATOM 644 C CA . PRO A 1 89 ? 7.523 11.817 1.193 1.00 81.00 89 PRO A CA 1
ATOM 645 C C . PRO A 1 89 ? 7.053 11.886 2.652 1.00 81.00 89 PRO A C 1
ATOM 647 O O . PRO A 1 89 ? 7.506 11.110 3.488 1.00 81.00 89 PRO A O 1
ATOM 650 N N . ALA A 1 90 ? 6.108 12.777 2.953 1.00 89.38 90 ALA A N 1
ATOM 651 C CA . ALA A 1 90 ? 5.440 12.773 4.251 1.00 89.38 90 ALA A CA 1
ATOM 652 C C . ALA A 1 90 ? 4.464 11.587 4.321 1.00 89.38 90 ALA A C 1
ATOM 654 O O . ALA A 1 90 ? 3.462 11.555 3.600 1.00 89.38 90 ALA A O 1
ATOM 655 N N . HIS A 1 91 ? 4.771 10.602 5.164 1.00 95.25 91 HIS A N 1
ATOM 656 C CA . HIS A 1 91 ? 3.935 9.423 5.369 1.00 95.25 91 HIS A CA 1
ATOM 657 C C . HIS A 1 91 ? 2.973 9.591 6.547 1.00 95.25 91 HIS A C 1
ATOM 659 O O . HIS A 1 91 ? 3.181 10.402 7.447 1.00 95.25 91 HIS A O 1
ATOM 665 N N . HIS A 1 92 ? 1.912 8.786 6.552 1.00 97.00 92 HIS A N 1
ATOM 666 C CA . HIS A 1 92 ? 1.015 8.644 7.690 1.00 97.00 92 HIS A CA 1
ATOM 667 C C . HIS A 1 92 ? 1.813 8.194 8.928 1.00 97.00 92 HIS A C 1
ATOM 669 O O . HIS A 1 92 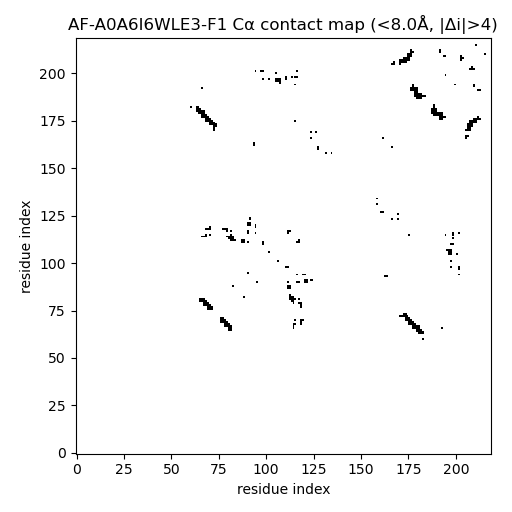? 2.632 7.282 8.782 1.00 97.00 92 HIS A O 1
ATOM 675 N N . PRO A 1 93 ? 1.540 8.722 10.139 1.00 96.69 93 PRO A N 1
ATOM 676 C CA . PRO A 1 93 ? 2.323 8.428 11.344 1.00 96.69 93 PRO A CA 1
ATOM 677 C C . PRO A 1 93 ? 2.565 6.935 11.587 1.00 96.69 93 PRO A C 1
ATOM 679 O O . PRO A 1 93 ? 3.705 6.516 11.659 1.00 96.69 93 PRO A O 1
ATOM 682 N N . LEU A 1 94 ? 1.524 6.093 11.547 1.00 97.44 94 LEU A N 1
ATOM 683 C CA . LEU A 1 94 ? 1.691 4.636 11.717 1.00 97.44 94 LEU A CA 1
ATOM 684 C C . LEU A 1 94 ? 2.622 3.967 10.687 1.00 97.44 94 LEU A C 1
ATOM 686 O O . LEU A 1 94 ? 3.223 2.936 10.976 1.00 97.44 94 LEU A O 1
ATOM 690 N N . VAL A 1 95 ? 2.688 4.499 9.465 1.00 97.44 95 VAL A N 1
ATOM 691 C CA . VAL A 1 95 ? 3.601 3.992 8.433 1.00 97.44 95 VAL A CA 1
ATOM 692 C C . VAL A 1 95 ? 5.008 4.497 8.718 1.00 97.44 95 VAL A C 1
ATOM 694 O O . VAL A 1 95 ? 5.947 3.712 8.649 1.00 97.44 95 VAL A O 1
ATOM 697 N N . GLN A 1 96 ? 5.143 5.775 9.072 1.00 96.00 96 GLN A N 1
ATOM 698 C CA . GLN A 1 96 ? 6.419 6.377 9.441 1.00 96.00 96 GLN A CA 1
ATOM 699 C C . GLN A 1 96 ? 7.045 5.667 10.649 1.00 96.00 96 GLN A C 1
ATOM 701 O O . GLN A 1 96 ? 8.171 5.194 10.542 1.00 96.00 96 GLN A O 1
ATOM 706 N N . ASP A 1 97 ? 6.277 5.471 11.723 1.00 96.38 97 ASP A N 1
ATOM 707 C CA . ASP A 1 97 ? 6.693 4.756 12.932 1.00 96.38 97 ASP A CA 1
ATOM 708 C C . ASP A 1 97 ? 7.230 3.360 12.588 1.00 96.38 97 ASP A C 1
ATOM 710 O O . ASP A 1 97 ? 8.287 2.947 13.063 1.00 96.38 97 ASP A O 1
ATOM 714 N N . PHE A 1 98 ? 6.538 2.628 11.707 1.00 96.94 98 PHE A N 1
ATOM 715 C CA . PHE A 1 98 ? 7.013 1.323 11.257 1.00 96.94 98 PHE A CA 1
ATOM 716 C C . PHE A 1 98 ? 8.341 1.426 10.495 1.00 96.94 98 PHE A C 1
ATOM 718 O O . PHE A 1 98 ? 9.271 0.670 10.780 1.00 96.94 98 PHE A O 1
ATOM 725 N N . LEU A 1 99 ? 8.446 2.353 9.538 1.00 95.44 99 LEU A N 1
ATOM 726 C CA . LEU A 1 99 ? 9.660 2.540 8.740 1.00 95.44 99 LEU A CA 1
ATOM 727 C C . LEU A 1 99 ? 10.867 2.917 9.608 1.00 95.44 99 LEU A C 1
ATOM 729 O O . LEU A 1 99 ? 11.965 2.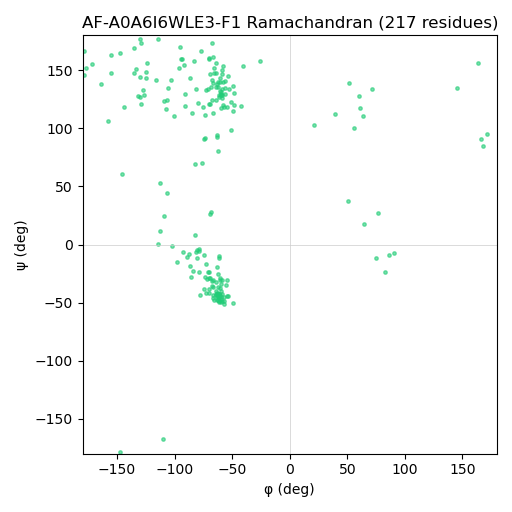415 9.362 1.00 95.44 99 LEU A O 1
ATOM 733 N N . ASP A 1 100 ? 10.661 3.729 10.641 1.00 94.94 100 ASP A N 1
ATOM 734 C CA . ASP A 1 100 ? 11.714 4.157 11.562 1.00 94.94 100 ASP A CA 1
ATOM 735 C C . ASP A 1 100 ? 12.247 2.986 12.404 1.00 94.94 100 ASP A C 1
ATOM 737 O O . ASP A 1 100 ? 13.447 2.913 12.682 1.00 94.94 100 ASP A O 1
ATOM 741 N N . THR A 1 101 ? 11.392 2.006 12.717 1.00 96.12 101 THR A N 1
ATOM 742 C CA . THR A 1 101 ? 11.774 0.783 13.449 1.00 96.12 101 THR A CA 1
ATOM 743 C C . THR A 1 101 ? 12.423 -0.304 12.587 1.00 96.12 101 THR A C 1
ATOM 745 O O . THR A 1 101 ? 12.892 -1.308 13.127 1.00 96.12 101 THR A O 1
ATOM 748 N N . LEU A 1 102 ? 12.487 -0.139 11.258 1.00 95.31 102 LEU A N 1
ATOM 749 C CA . LEU A 1 102 ? 13.086 -1.148 10.380 1.00 95.31 102 LEU A CA 1
ATOM 750 C C . LEU A 1 102 ? 14.566 -1.359 10.706 1.00 95.31 102 LEU A C 1
ATOM 752 O O . LEU A 1 102 ? 15.357 -0.411 10.683 1.00 95.31 102 LEU A O 1
ATOM 756 N N . THR A 1 103 ? 14.955 -2.617 10.908 1.00 93.25 103 THR A N 1
ATOM 757 C CA . THR A 1 103 ? 16.360 -3.020 11.019 1.00 93.25 103 THR A CA 1
ATOM 758 C C . THR A 1 103 ? 17.068 -2.914 9.669 1.00 93.25 103 THR A C 1
ATOM 760 O O . THR A 1 103 ? 16.438 -2.909 8.609 1.00 93.25 103 THR A O 1
ATOM 763 N N . THR A 1 104 ? 18.400 -2.853 9.692 1.00 91.94 104 THR A N 1
ATOM 764 C CA . THR A 1 104 ? 19.226 -2.706 8.484 1.00 91.94 104 THR A CA 1
ATOM 765 C C . THR A 1 104 ? 18.963 -3.793 7.436 1.00 91.94 104 THR A C 1
ATOM 767 O O . THR A 1 104 ? 18.955 -3.480 6.251 1.00 91.94 104 THR A O 1
ATOM 770 N N . ASP A 1 105 ? 18.669 -5.032 7.849 1.00 92.56 105 ASP A N 1
ATOM 771 C CA . ASP A 1 105 ? 18.391 -6.150 6.929 1.00 92.56 105 ASP A CA 1
ATOM 772 C C . ASP A 1 105 ? 17.119 -5.940 6.083 1.00 92.56 105 ASP A C 1
ATOM 774 O O . ASP A 1 105 ? 17.045 -6.318 4.909 1.00 92.56 105 ASP A O 1
ATOM 778 N N . HIS A 1 106 ? 16.128 -5.247 6.649 1.00 93.19 106 HIS A N 1
ATOM 779 C CA . HIS A 1 106 ? 14.877 -4.938 5.963 1.00 93.19 106 HIS A CA 1
ATOM 780 C C . HIS A 1 106 ? 14.918 -3.619 5.182 1.00 93.19 106 HIS A C 1
ATOM 782 O O . HIS A 1 106 ? 14.010 -3.356 4.391 1.00 93.19 106 HIS A O 1
ATOM 788 N N . ARG A 1 107 ? 15.948 -2.781 5.345 1.00 92.56 107 ARG A N 1
ATOM 789 C CA . ARG A 1 107 ? 16.045 -1.495 4.639 1.00 92.56 107 ARG A CA 1
ATOM 790 C C . ARG A 1 107 ? 16.536 -1.693 3.204 1.00 92.56 107 ARG A C 1
ATOM 792 O O . ARG A 1 107 ? 17.634 -2.173 2.948 1.00 92.56 107 ARG A O 1
ATOM 799 N N . ALA A 1 108 ? 15.729 -1.254 2.243 1.00 89.44 108 ALA A N 1
ATOM 800 C CA . ALA A 1 108 ? 16.133 -1.112 0.844 1.00 89.44 108 ALA A CA 1
ATOM 801 C C . ALA A 1 108 ? 16.606 0.324 0.552 1.00 89.44 108 ALA A C 1
ATOM 803 O O . ALA A 1 108 ? 16.211 1.263 1.247 1.00 89.44 108 ALA A O 1
ATOM 804 N N . ARG A 1 109 ? 17.377 0.528 -0.529 1.00 85.88 109 ARG A N 1
ATOM 805 C CA . ARG A 1 109 ? 17.878 1.866 -0.930 1.00 85.88 109 ARG A CA 1
ATOM 806 C C . ARG A 1 109 ? 16.774 2.920 -1.100 1.00 85.88 109 ARG A C 1
ATOM 808 O O . ARG A 1 109 ? 17.012 4.096 -0.879 1.00 85.88 109 ARG A O 1
ATOM 815 N N . HIS A 1 110 ? 15.576 2.495 -1.493 1.00 85.88 110 HIS A N 1
ATOM 816 C CA . HIS A 1 110 ? 14.430 3.357 -1.797 1.00 85.88 110 HIS A CA 1
ATOM 817 C C . HIS A 1 110 ? 13.315 3.252 -0.739 1.00 85.88 110 HIS A C 1
ATOM 819 O O . HIS A 1 110 ? 12.144 3.478 -1.047 1.00 85.88 110 HIS A O 1
ATOM 825 N N . THR A 1 111 ? 13.658 2.867 0.497 1.00 89.88 111 THR A N 1
ATOM 826 C CA . THR A 1 111 ? 12.698 2.766 1.611 1.00 89.88 111 THR A CA 1
ATOM 827 C C . THR A 1 111 ? 11.917 4.075 1.771 1.00 89.88 111 THR A C 1
ATOM 829 O O . THR A 1 111 ? 12.489 5.156 1.676 1.00 89.88 111 THR A O 1
ATOM 832 N N . GLY A 1 112 ? 10.594 3.972 1.929 1.00 90.62 112 GLY A N 1
ATOM 833 C CA . GLY A 1 112 ? 9.675 5.119 1.976 1.00 90.62 112 GLY A CA 1
ATOM 834 C C . GLY A 1 112 ? 9.248 5.658 0.602 1.00 90.62 112 GLY A C 1
ATOM 835 O O . GLY A 1 112 ? 8.172 6.218 0.448 1.00 90.62 112 GLY A O 1
ATOM 836 N N . ARG A 1 113 ? 10.022 5.432 -0.462 1.00 92.06 113 ARG A N 1
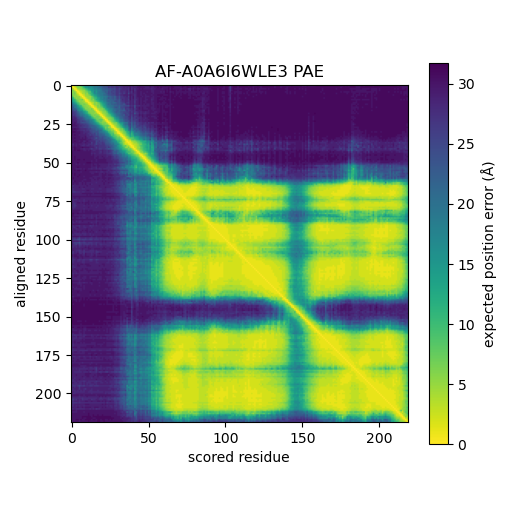ATOM 837 C CA . ARG A 1 113 ? 9.713 5.979 -1.800 1.00 92.06 113 ARG A CA 1
ATOM 838 C C . ARG A 1 113 ? 8.892 5.042 -2.688 1.00 92.06 113 ARG A C 1
ATOM 840 O O . ARG A 1 113 ? 8.477 5.425 -3.783 1.00 92.06 113 ARG A O 1
ATOM 847 N N . CYS A 1 114 ? 8.670 3.813 -2.233 1.00 93.38 114 CYS A N 1
ATOM 848 C CA . CYS A 1 114 ? 7.972 2.781 -2.990 1.00 93.38 114 CYS A CA 1
ATOM 849 C C . CYS A 1 114 ? 6.470 3.115 -3.131 1.00 93.38 114 CYS A C 1
ATOM 851 O O . CYS A 1 114 ? 5.887 3.705 -2.212 1.00 93.38 114 CYS A O 1
ATOM 853 N N . PRO A 1 115 ? 5.820 2.746 -4.251 1.00 95.00 115 PRO A N 1
ATOM 854 C CA . PRO A 1 115 ? 4.391 2.999 -4.441 1.00 95.00 115 PRO A CA 1
ATOM 855 C C . PRO A 1 115 ? 3.513 2.313 -3.380 1.00 95.00 115 PRO A C 1
ATOM 857 O O . PRO A 1 115 ? 2.465 2.837 -3.015 1.00 95.00 115 PRO A O 1
ATOM 860 N N . GLU A 1 116 ? 3.950 1.190 -2.816 1.00 96.50 116 GLU A N 1
ATOM 861 C CA . GLU A 1 116 ? 3.249 0.467 -1.755 1.00 96.50 116 GLU A CA 1
ATOM 862 C C . GLU A 1 116 ? 3.111 1.322 -0.494 1.00 96.50 116 GLU A C 1
ATOM 864 O O . GLU A 1 116 ? 2.014 1.470 0.045 1.00 96.50 116 GLU A O 1
ATOM 869 N N . VAL A 1 117 ? 4.209 1.952 -0.067 1.00 96.31 117 VAL A N 1
ATOM 870 C CA . VAL A 1 117 ? 4.224 2.854 1.094 1.00 96.31 117 VAL A CA 1
ATOM 871 C C . VAL A 1 117 ? 3.288 4.037 0.857 1.00 96.31 117 VAL A C 1
ATOM 873 O O . VAL A 1 117 ? 2.495 4.394 1.730 1.00 96.31 117 VAL A O 1
ATOM 876 N N . ALA A 1 118 ? 3.347 4.629 -0.339 1.00 95.19 118 ALA A N 1
ATOM 877 C CA . ALA A 1 118 ? 2.509 5.763 -0.699 1.00 95.19 118 ALA A CA 1
ATOM 878 C C . ALA A 1 118 ? 1.013 5.405 -0.681 1.00 95.19 118 ALA A C 1
ATOM 880 O O . ALA A 1 118 ? 0.213 6.178 -0.151 1.00 95.19 118 ALA A O 1
ATOM 881 N N . LEU A 1 119 ? 0.629 4.235 -1.203 1.00 97.00 119 LEU A N 1
ATOM 882 C CA . LEU A 1 119 ? -0.760 3.767 -1.197 1.00 97.00 119 LEU A CA 1
ATOM 883 C C . LEU A 1 119 ? -1.271 3.484 0.215 1.00 97.00 119 LEU A C 1
ATOM 885 O O . LEU A 1 119 ? -2.344 3.971 0.571 1.00 97.00 119 LEU A O 1
ATOM 889 N N . LEU A 1 120 ? -0.501 2.759 1.036 1.00 97.38 120 LEU A N 1
ATOM 890 C CA . LEU A 1 120 ? -0.874 2.489 2.429 1.00 97.38 120 LEU A CA 1
ATOM 891 C C . LEU A 1 120 ? -1.033 3.795 3.211 1.00 97.38 120 LEU A C 1
ATOM 893 O O . LEU A 1 120 ? -2.042 3.997 3.883 1.00 97.38 120 LEU A O 1
ATOM 897 N N . SER A 1 121 ? -0.070 4.708 3.076 1.00 97.00 121 SER A N 1
ATOM 898 C CA . SER A 1 121 ? -0.108 6.018 3.722 1.00 97.00 121 SER A CA 1
ATOM 899 C C . SER A 1 121 ? -1.362 6.803 3.337 1.00 97.00 121 SER A C 1
ATOM 901 O O . SER A 1 121 ? -2.088 7.263 4.214 1.00 97.00 121 SER A O 1
ATOM 903 N N . ARG A 1 122 ? -1.647 6.936 2.035 1.00 96.38 122 ARG A N 1
ATOM 904 C CA . ARG A 1 122 ? -2.822 7.673 1.543 1.00 96.38 122 ARG A CA 1
ATOM 905 C C . ARG A 1 122 ? -4.125 7.061 2.043 1.00 96.38 122 ARG A C 1
ATOM 907 O O . ARG A 1 122 ? -4.999 7.796 2.495 1.00 96.38 122 ARG A O 1
ATOM 914 N N . TYR A 1 123 ? -4.237 5.734 2.007 1.00 97.31 123 TYR A N 1
ATOM 915 C CA . TYR A 1 123 ? -5.426 5.035 2.482 1.00 97.31 123 TYR A CA 1
ATOM 916 C C . TYR A 1 123 ? -5.670 5.260 3.980 1.00 97.31 123 TYR A C 1
ATOM 918 O O . TYR A 1 123 ? -6.798 5.537 4.394 1.00 97.31 123 TYR A O 1
ATOM 926 N N . LEU A 1 124 ? -4.622 5.178 4.805 1.00 97.06 124 LEU A N 1
ATOM 927 C CA . LEU A 1 124 ? -4.743 5.394 6.248 1.00 97.06 124 LEU A CA 1
ATOM 928 C C . LEU A 1 124 ? -5.099 6.847 6.576 1.00 97.06 124 LEU A C 1
ATOM 930 O O . LEU A 1 124 ? -6.023 7.068 7.356 1.00 97.06 124 LEU A O 1
ATOM 934 N N . THR A 1 125 ? -4.470 7.822 5.912 1.00 96.50 125 THR A N 1
ATOM 935 C CA . THR A 1 125 ? -4.817 9.245 6.059 1.00 96.50 125 THR A CA 1
ATOM 936 C C . THR A 1 125 ? -6.272 9.512 5.673 1.00 96.50 125 THR A C 1
ATOM 938 O O . THR A 1 125 ? -6.996 10.168 6.421 1.00 96.50 125 THR A O 1
ATOM 941 N N . ALA A 1 126 ? -6.741 8.963 4.549 1.00 95.50 126 ALA A N 1
ATOM 942 C CA . ALA A 1 126 ? -8.135 9.099 4.127 1.00 95.50 126 ALA A CA 1
ATOM 943 C C . ALA A 1 126 ? -9.104 8.435 5.122 1.00 95.50 126 ALA A C 1
ATOM 945 O O . ALA A 1 126 ? -10.148 8.995 5.458 1.00 95.50 126 ALA A O 1
ATOM 946 N 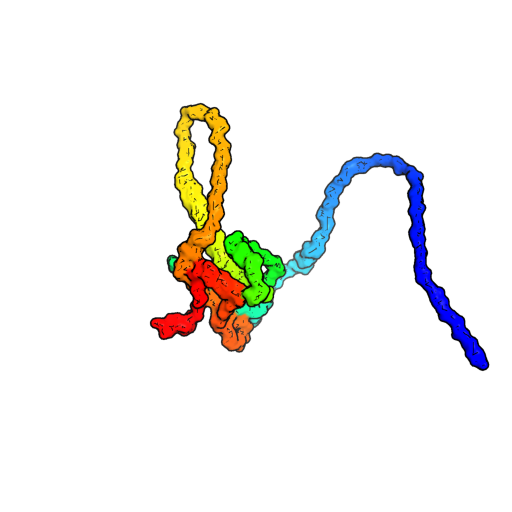N . THR A 1 127 ? -8.739 7.264 5.649 1.00 95.69 127 THR A N 1
ATOM 947 C CA . THR A 1 127 ? -9.527 6.552 6.665 1.00 95.69 127 THR A CA 1
ATOM 948 C C . THR A 1 127 ? -9.639 7.361 7.955 1.00 95.69 127 THR A C 1
ATOM 950 O O . THR A 1 127 ? -10.710 7.419 8.564 1.00 95.69 127 THR A O 1
ATOM 953 N N . GLU A 1 128 ? -8.547 7.984 8.390 1.00 94.69 128 GLU A N 1
ATOM 954 C CA . GLU A 1 128 ? -8.514 8.827 9.580 1.00 94.69 128 GLU A CA 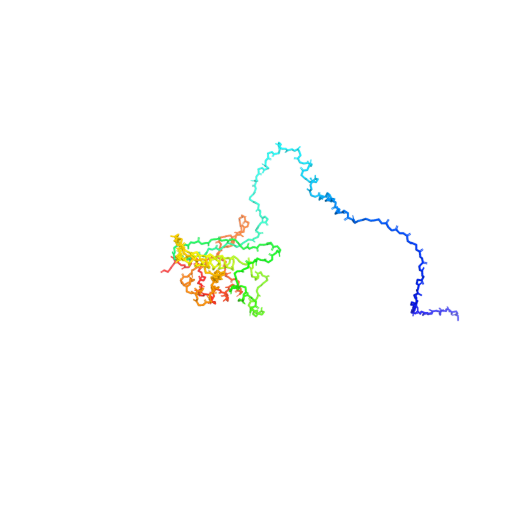1
ATOM 955 C C . GLU A 1 128 ? -9.358 10.095 9.402 1.00 94.69 128 GLU A C 1
ATOM 957 O O . GLU A 1 128 ? -10.207 10.378 10.253 1.00 94.69 128 GLU A O 1
ATOM 962 N N . ALA A 1 129 ? -9.224 10.785 8.264 1.00 93.38 129 ALA A N 1
ATOM 963 C CA . ALA A 1 129 ? -10.051 11.939 7.911 1.00 93.38 129 ALA A CA 1
ATOM 964 C C . ALA A 1 129 ? -11.548 11.579 7.910 1.00 93.38 129 ALA A C 1
ATOM 966 O O . ALA A 1 129 ? -12.339 12.189 8.629 1.00 93.38 129 ALA A O 1
ATOM 967 N N . ALA A 1 130 ? -11.929 10.480 7.251 1.00 92.75 130 ALA A N 1
ATOM 968 C CA . ALA A 1 130 ? -13.315 10.014 7.226 1.00 92.75 130 ALA A CA 1
ATOM 969 C C . ALA A 1 130 ? -13.867 9.679 8.628 1.00 92.75 130 ALA A C 1
ATOM 971 O O . ALA A 1 130 ? -15.069 9.800 8.887 1.00 92.75 130 ALA A O 1
ATOM 972 N N . ARG A 1 131 ? -13.017 9.240 9.568 1.00 91.88 131 ARG A N 1
ATOM 973 C CA . ARG A 1 131 ? -13.417 9.020 10.971 1.00 91.88 131 ARG A CA 1
ATOM 974 C C . ARG A 1 131 ? -13.587 10.330 11.730 1.00 91.88 131 ARG A C 1
ATOM 976 O O . ARG A 1 131 ? -14.498 10.412 12.560 1.00 91.88 131 ARG A O 1
ATOM 983 N N . ALA A 1 132 ? -12.732 11.316 11.479 1.00 89.31 132 ALA A N 1
ATOM 984 C CA . ALA A 1 132 ? -12.867 12.653 12.042 1.00 89.31 132 ALA A CA 1
ATOM 985 C C . ALA A 1 132 ? -14.179 13.308 11.580 1.00 89.31 132 ALA A C 1
ATOM 987 O O . ALA A 1 132 ? -14.959 13.755 12.424 1.00 89.31 132 ALA A O 1
ATOM 988 N N . ASP A 1 133 ? -14.494 13.229 10.287 1.00 89.88 133 ASP A N 1
ATOM 989 C CA . ASP A 1 133 ? -15.710 13.802 9.699 1.00 89.88 133 ASP A CA 1
ATOM 990 C C . ASP A 1 133 ? -16.980 13.158 10.259 1.00 89.88 133 ASP A C 1
ATOM 992 O O . ASP A 1 133 ? -17.901 13.848 10.695 1.00 89.88 133 ASP A O 1
ATOM 996 N N . LYS A 1 134 ? -17.017 11.822 10.365 1.00 87.75 134 LYS A N 1
ATOM 997 C CA . LYS A 1 134 ? -18.150 11.102 10.979 1.00 87.75 134 LYS A CA 1
ATOM 998 C C . LYS A 1 134 ? -18.386 11.501 12.435 1.00 87.75 134 LYS A C 1
ATOM 1000 O O . LYS A 1 134 ? -19.529 11.494 12.892 1.00 87.75 134 LYS A O 1
ATOM 1005 N N . ARG A 1 135 ? -17.328 11.821 13.187 1.00 84.00 135 ARG A N 1
ATOM 1006 C CA . ARG A 1 135 ? -17.456 12.339 14.559 1.00 84.00 135 ARG A CA 1
ATOM 1007 C C . ARG A 1 135 ? -17.960 13.777 14.560 1.00 84.00 135 ARG A C 1
ATOM 1009 O O . ARG A 1 135 ? -18.817 14.095 15.379 1.00 84.00 135 ARG A O 1
ATOM 1016 N N . ALA A 1 136 ? -17.454 14.617 13.659 1.00 83.69 136 ALA A N 1
ATOM 1017 C CA . ALA A 1 136 ? -17.895 15.998 13.517 1.00 83.69 136 ALA A CA 1
ATOM 1018 C C . ALA A 1 136 ? -19.383 16.082 13.138 1.00 83.69 136 ALA A C 1
ATOM 1020 O O . ALA A 1 136 ? -20.115 16.844 13.762 1.00 83.69 136 ALA A O 1
ATOM 1021 N N . ALA A 1 137 ? -19.849 15.237 12.214 1.00 83.25 137 ALA A N 1
ATOM 1022 C CA . ALA A 1 137 ? -21.247 15.172 11.781 1.00 83.25 137 ALA A CA 1
ATOM 1023 C C . ALA A 1 137 ? -22.212 14.680 12.875 1.00 83.25 137 ALA A C 1
ATOM 1025 O O . ALA A 1 137 ? -23.366 15.087 12.914 1.00 83.25 137 ALA A O 1
ATOM 1026 N N . ARG A 1 138 ? -21.748 13.821 13.796 1.00 82.00 138 ARG A N 1
ATOM 1027 C CA . ARG A 1 138 ? -22.535 13.377 14.963 1.00 82.00 138 ARG A CA 1
ATOM 1028 C C . ARG A 1 138 ? -22.565 14.402 16.097 1.00 82.00 138 ARG A C 1
ATOM 1030 O O . ARG A 1 138 ? -23.235 14.162 17.100 1.00 82.00 138 ARG A O 1
ATOM 1037 N N . ARG A 1 139 ? -21.817 15.508 15.995 1.00 70.31 139 ARG A N 1
ATOM 1038 C CA . ARG A 1 139 ? -21.816 16.543 17.029 1.00 70.31 139 ARG A CA 1
ATOM 1039 C C . ARG A 1 139 ? -23.175 17.247 16.995 1.00 70.31 139 ARG A C 1
ATOM 1041 O O . ARG A 1 139 ? -23.501 17.820 15.959 1.00 70.31 139 ARG A O 1
ATOM 1048 N N . PRO A 1 140 ? -23.952 17.250 18.093 1.00 70.81 140 PRO A N 1
ATOM 1049 C CA . PRO A 1 140 ? -25.182 18.021 18.123 1.00 70.81 140 PRO A CA 1
ATOM 1050 C C . PRO A 1 140 ? -24.834 19.489 17.868 1.00 70.81 140 PRO A C 1
ATOM 1052 O O . PRO A 1 140 ? -23.969 20.062 18.545 1.00 70.81 140 PRO A O 1
ATOM 1055 N N . THR A 1 141 ? -25.479 20.098 16.872 1.00 61.78 141 THR A N 1
ATOM 1056 C CA . THR A 1 141 ? -25.531 21.553 16.775 1.00 61.78 141 THR A CA 1
ATOM 1057 C C . THR A 1 141 ? -26.162 22.017 18.079 1.00 61.78 141 THR A C 1
ATOM 1059 O O . THR A 1 141 ? -27.254 21.585 18.443 1.00 61.78 141 THR A O 1
ATOM 1062 N N . ARG A 1 142 ? -25.447 22.827 18.863 1.00 60.75 142 ARG A N 1
ATOM 1063 C CA . ARG A 1 142 ? -26.061 23.505 20.005 1.00 60.75 142 ARG A CA 1
ATOM 1064 C C . ARG A 1 142 ? -27.120 24.434 19.407 1.00 60.75 142 ARG A C 1
ATOM 1066 O O . ARG A 1 142 ? -26.775 25.520 18.955 1.00 60.75 142 ARG A O 1
ATOM 1073 N N . ASN A 1 143 ? -28.358 23.958 19.305 1.00 54.16 143 ASN A N 1
ATOM 1074 C CA . ASN A 1 143 ? -29.449 24.718 18.714 1.00 54.16 143 ASN A CA 1
ATOM 1075 C C . ASN A 1 143 ? -29.744 25.960 19.555 1.00 54.16 143 ASN A C 1
ATOM 1077 O O . ASN A 1 143 ? -29.570 25.966 20.777 1.00 54.16 143 ASN A O 1
ATOM 1081 N N . GLY A 1 144 ? -30.167 27.007 18.845 1.00 52.16 144 GLY A N 1
ATOM 1082 C CA . GLY A 1 144 ? -30.589 28.285 19.387 1.00 52.16 144 GLY A CA 1
ATOM 1083 C C . GLY A 1 144 ? -31.627 28.123 20.491 1.00 52.16 144 GLY A C 1
ATOM 1084 O O . GLY A 1 144 ? -32.690 27.545 20.303 1.00 52.16 144 GLY A O 1
ATOM 1085 N N . GLY A 1 145 ? -31.278 28.666 21.647 1.00 45.25 145 GLY A N 1
ATOM 1086 C CA . GLY A 1 145 ? -32.155 28.893 22.777 1.00 45.25 145 GLY A CA 1
ATOM 1087 C C . GLY A 1 145 ? -31.504 29.992 23.597 1.00 45.25 145 GLY A C 1
ATOM 1088 O O . GLY A 1 145 ? -30.454 29.774 24.204 1.00 45.25 145 GLY A O 1
ATOM 1089 N N . SER A 1 146 ? -32.071 31.197 23.535 1.00 51.12 146 SER A N 1
ATOM 1090 C CA . SER A 1 146 ? -31.734 32.302 24.429 1.00 51.12 146 SER A CA 1
ATOM 1091 C C . SER A 1 146 ? -31.775 31.801 25.872 1.00 51.12 146 SER A C 1
ATOM 1093 O O . SER A 1 146 ? -32.828 31.402 26.356 1.00 51.12 146 SER A O 1
ATOM 1095 N N . GLY A 1 147 ? -30.633 31.779 26.559 1.00 52.06 147 GLY A N 1
ATOM 1096 C CA . GLY A 1 147 ? -30.599 31.323 27.947 1.00 52.06 147 GLY A CA 1
ATOM 1097 C C . GLY A 1 147 ? -29.200 31.046 28.481 1.00 52.06 147 GLY A C 1
ATOM 1098 O O . GLY A 1 147 ? -28.713 29.925 28.404 1.00 52.06 147 GLY A O 1
ATOM 1099 N N . LYS A 1 148 ? -28.597 32.081 29.076 1.00 46.28 148 LYS A N 1
ATOM 1100 C CA . LYS A 1 148 ? -27.388 32.083 29.925 1.00 46.28 148 LYS A CA 1
ATOM 1101 C C . LYS A 1 148 ? -26.060 31.647 29.277 1.00 46.28 148 LYS A C 1
ATOM 1103 O O . LYS A 1 148 ? -25.761 30.477 29.044 1.00 46.28 148 LYS A O 1
ATOM 1108 N N . THR A 1 149 ? -25.190 32.643 29.123 1.00 47.56 149 THR A N 1
ATOM 1109 C CA . THR A 1 149 ? -23.748 32.543 28.865 1.00 47.56 149 THR A CA 1
ATOM 1110 C C . THR A 1 149 ? -23.038 31.842 30.032 1.00 47.56 149 THR A C 1
ATOM 1112 O O . THR A 1 149 ? -22.462 32.475 30.911 1.00 47.56 149 THR A O 1
ATOM 1115 N N . GLY A 1 150 ? -23.094 30.509 30.066 1.00 52.66 150 GLY A N 1
ATOM 1116 C CA . GLY A 1 150 ? -22.208 29.687 30.889 1.00 52.66 150 GLY A CA 1
ATOM 1117 C C . GLY A 1 150 ? -20.814 29.633 30.259 1.00 52.66 150 GLY A C 1
ATOM 1118 O O . GLY A 1 150 ? -20.654 29.142 29.142 1.00 52.66 150 GLY A O 1
ATOM 1119 N N . LYS A 1 151 ? -19.814 30.138 30.982 1.00 52.06 151 LYS A N 1
ATOM 1120 C CA . LYS A 1 151 ? -18.409 30.382 30.597 1.00 52.06 151 LYS A CA 1
ATOM 1121 C C . LYS A 1 151 ? -17.559 29.115 30.341 1.00 52.06 151 LYS A C 1
AT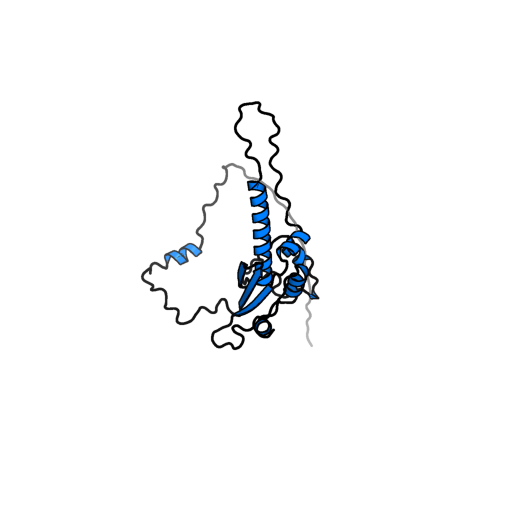OM 1123 O O . LYS A 1 151 ? -16.348 29.152 30.513 1.00 52.06 151 LYS A O 1
ATOM 1128 N N . ASN A 1 152 ? -18.165 28.001 29.917 1.00 57.06 152 ASN A N 1
ATOM 1129 C CA . ASN A 1 152 ? -17.484 26.719 29.687 1.00 57.06 152 ASN A CA 1
ATOM 1130 C C . ASN A 1 152 ? -17.467 26.346 28.198 1.00 57.06 152 ASN A C 1
ATOM 1132 O O . ASN A 1 152 ? -17.870 25.253 27.802 1.00 57.06 152 ASN A O 1
ATOM 1136 N N . THR A 1 153 ? -16.988 27.245 27.340 1.00 61.19 153 THR A N 1
ATOM 1137 C CA . THR A 1 153 ? -16.655 26.911 25.948 1.00 61.19 153 THR A CA 1
ATOM 1138 C C . THR A 1 153 ? -15.261 26.291 25.901 1.00 61.19 153 THR A C 1
ATOM 1140 O O . THR A 1 153 ? -14.309 26.904 25.423 1.00 61.19 153 THR A O 1
ATOM 1143 N N . ARG A 1 154 ? -15.104 25.074 26.440 1.00 65.75 154 ARG A N 1
ATOM 1144 C CA . ARG A 1 154 ? -13.861 24.324 26.229 1.00 65.75 154 ARG A CA 1
ATOM 1145 C C . ARG A 1 154 ? -13.795 23.949 24.752 1.00 65.75 154 ARG A C 1
ATOM 1147 O O . ARG A 1 154 ? -14.734 23.342 24.236 1.00 65.75 154 ARG A O 1
ATOM 1154 N N . ALA A 1 155 ? -12.703 24.327 24.090 1.00 64.38 155 ALA A N 1
ATOM 1155 C CA . ALA A 1 155 ? -12.455 23.951 22.705 1.00 64.38 155 ALA A CA 1
ATOM 1156 C C . ALA A 1 155 ? -12.660 22.431 22.527 1.00 64.38 155 ALA A C 1
ATOM 1158 O O . ALA A 1 155 ? -12.246 21.653 23.399 1.00 64.38 155 ALA A O 1
ATOM 1159 N N . PRO A 1 156 ? -13.330 21.992 21.446 1.00 66.19 156 PRO A N 1
ATOM 1160 C CA . PRO A 1 156 ? -13.577 20.578 21.220 1.00 66.19 156 PRO A CA 1
ATOM 1161 C C . PRO A 1 156 ? -12.246 19.826 21.131 1.00 66.19 156 PRO A C 1
ATOM 1163 O O . PRO A 1 156 ? -11.330 20.235 20.420 1.00 66.19 156 PRO A O 1
ATOM 1166 N N . LYS A 1 157 ? -12.139 18.718 21.875 1.00 75.50 157 LYS A N 1
ATOM 1167 C CA . LYS A 1 157 ? -10.958 17.848 21.848 1.00 75.50 157 LYS A CA 1
ATOM 1168 C C . LYS A 1 157 ? -10.763 17.308 20.421 1.00 75.50 157 LYS A C 1
ATOM 1170 O O . LYS A 1 157 ? -11.741 16.800 19.862 1.00 75.50 157 LYS A O 1
ATOM 1175 N N . PRO A 1 158 ? -9.545 17.366 19.848 1.00 71.31 158 PRO A N 1
ATOM 1176 C CA . PRO A 1 158 ? -9.288 16.803 18.528 1.00 71.31 158 PRO A CA 1
ATOM 1177 C C . PRO A 1 158 ? -9.604 15.298 18.499 1.00 71.31 158 PRO A C 1
ATOM 1179 O O . PRO A 1 158 ? -9.516 14.623 19.538 1.00 71.31 158 PRO A O 1
ATOM 1182 N N . PRO A 1 159 ? -10.009 14.756 17.334 1.00 78.44 159 PRO A N 1
ATOM 1183 C CA . PRO A 1 159 ? -10.232 13.326 17.184 1.00 78.44 159 PRO A CA 1
ATOM 1184 C C . PRO A 1 159 ? -8.958 12.565 17.560 1.00 78.44 159 PRO A C 1
ATOM 1186 O O . PRO A 1 159 ? -7.845 13.001 17.281 1.00 78.44 159 PRO A O 1
ATOM 1189 N N . LYS A 1 160 ? -9.134 11.434 18.249 1.00 87.50 160 LYS A N 1
ATOM 1190 C CA . LYS A 1 160 ? -8.011 10.558 18.599 1.00 87.50 160 LYS A CA 1
ATOM 1191 C C . LYS A 1 160 ? -7.374 10.031 17.306 1.00 87.50 160 LYS A C 1
ATOM 1193 O O . LYS A 1 160 ? -8.151 9.670 16.414 1.00 87.50 160 LYS A O 1
ATOM 1198 N N . PRO A 1 161 ? -6.035 9.947 17.243 1.00 90.19 161 PRO A N 1
ATOM 1199 C CA . PRO A 1 161 ? -5.362 9.423 16.070 1.00 90.19 161 PRO A CA 1
ATOM 1200 C C . PRO A 1 161 ? -5.715 7.951 15.843 1.00 90.19 161 PRO A C 1
ATOM 1202 O O . PRO A 1 161 ? -6.109 7.241 16.779 1.00 90.19 161 PRO A O 1
ATOM 1205 N N . LEU A 1 162 ? -5.584 7.496 14.600 1.00 93.94 162 LEU A N 1
ATOM 1206 C CA . LEU A 1 162 ? -5.831 6.109 14.221 1.00 93.94 162 LEU A CA 1
ATOM 1207 C C . LEU A 1 162 ? -4.870 5.175 14.969 1.00 93.94 162 LEU A C 1
ATOM 1209 O O . LEU A 1 162 ? -3.653 5.339 14.921 1.00 93.94 162 LEU A O 1
ATOM 1213 N N . THR A 1 163 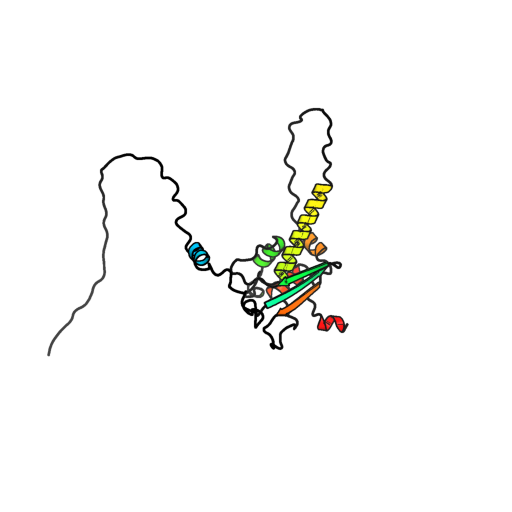? -5.412 4.167 15.652 1.00 95.44 163 THR A N 1
ATOM 1214 C CA . THR A 1 163 ? -4.585 3.150 16.320 1.00 95.44 163 THR A CA 1
ATOM 1215 C C . THR A 1 163 ? -4.144 2.060 15.342 1.00 95.44 163 THR A C 1
ATOM 1217 O O . THR A 1 163 ? -4.810 1.801 14.337 1.00 95.44 163 THR A O 1
ATOM 1220 N N . LEU A 1 164 ? -3.059 1.345 15.660 1.00 96.25 164 LEU A N 1
ATOM 1221 C CA . LEU A 1 164 ? -2.558 0.257 14.812 1.00 96.25 164 LEU A CA 1
ATOM 1222 C C . LEU A 1 164 ? -3.615 -0.832 14.560 1.00 96.25 164 LEU A C 1
ATOM 1224 O O . LEU A 1 164 ? -3.811 -1.259 13.424 1.00 96.25 164 LEU A O 1
ATOM 1228 N N . SER A 1 165 ? -4.340 -1.263 15.593 1.00 96.31 165 SER A N 1
ATOM 1229 C CA . SER A 1 165 ? -5.391 -2.280 15.452 1.00 96.31 165 SER A CA 1
ATOM 1230 C C . SER A 1 165 ? -6.527 -1.816 14.536 1.00 96.31 165 SER A C 1
ATOM 1232 O O . SER A 1 165 ? -7.074 -2.603 13.762 1.00 96.31 165 SER A O 1
ATOM 1234 N N . GLU A 1 166 ? -6.874 -0.528 14.579 1.00 96.69 166 GLU A N 1
ATOM 1235 C CA . GLU A 1 166 ? -7.867 0.055 13.678 1.00 96.69 166 GLU A CA 1
ATOM 1236 C C . GLU A 1 166 ? -7.353 0.153 12.242 1.00 96.69 166 GLU A C 1
ATOM 1238 O O . GLU A 1 166 ? -8.117 -0.136 11.322 1.00 96.69 166 GLU A O 1
ATOM 1243 N N . ALA A 1 167 ? -6.074 0.484 12.049 1.00 97.19 167 ALA A N 1
ATOM 1244 C CA . ALA A 1 167 ? -5.427 0.480 10.741 1.00 97.19 167 ALA A CA 1
ATOM 1245 C C . ALA A 1 167 ? -5.423 -0.923 10.114 1.00 97.19 167 ALA A C 1
ATOM 1247 O O . ALA A 1 167 ? -5.887 -1.093 8.986 1.00 97.19 167 ALA A O 1
ATOM 1248 N N . LYS A 1 168 ? -5.017 -1.956 10.867 1.00 97.44 168 LYS A N 1
ATOM 1249 C CA . LYS A 1 168 ? -5.071 -3.359 10.412 1.00 97.44 168 LYS A CA 1
ATOM 1250 C C . LYS A 1 168 ? -6.497 -3.797 10.075 1.00 97.44 168 LYS A C 1
ATOM 1252 O O . LYS A 1 168 ? -6.731 -4.469 9.075 1.00 97.44 168 LYS A O 1
ATOM 1257 N N . ARG A 1 169 ? -7.486 -3.383 10.875 1.00 96.81 169 ARG A N 1
ATOM 1258 C CA . ARG A 1 169 ? -8.903 -3.662 10.592 1.00 96.81 169 ARG A CA 1
ATOM 1259 C C . ARG A 1 169 ? -9.400 -2.940 9.336 1.00 96.81 169 ARG A C 1
ATOM 1261 O O . ARG A 1 169 ? -10.232 -3.495 8.614 1.00 96.81 169 ARG A O 1
ATOM 1268 N N . ALA A 1 170 ? -8.946 -1.715 9.084 1.00 96.12 170 ALA A N 1
ATOM 1269 C CA . ALA A 1 170 ? -9.291 -0.967 7.878 1.00 96.12 170 ALA A CA 1
ATOM 1270 C C . ALA A 1 170 ? -8.746 -1.668 6.624 1.00 96.12 170 ALA A C 1
ATOM 1272 O O . ALA A 1 170 ? -9.497 -1.879 5.678 1.00 96.12 170 ALA A O 1
ATOM 1273 N N . LEU A 1 171 ? -7.502 -2.147 6.690 1.00 97.50 171 LEU A N 1
ATOM 1274 C CA . LEU A 1 171 ? -6.798 -2.864 5.622 1.00 97.50 171 LEU A CA 1
ATOM 1275 C C . LEU A 1 171 ? -7.133 -4.365 5.530 1.00 97.50 171 LEU A C 1
ATOM 1277 O O . LEU A 1 171 ? -6.500 -5.100 4.775 1.00 97.50 171 LEU A O 1
ATOM 1281 N N . LYS A 1 172 ? -8.127 -4.859 6.276 1.00 96.00 172 LYS A N 1
ATOM 1282 C CA . LYS A 1 172 ? -8.481 -6.284 6.256 1.00 96.00 172 LYS A CA 1
ATOM 1283 C C . LYS A 1 172 ? -8.880 -6.723 4.840 1.00 96.00 172 LYS A C 1
ATOM 1285 O O . LYS A 1 172 ? -9.774 -6.123 4.245 1.00 96.00 172 LYS A O 1
ATOM 1290 N N . HIS A 1 173 ? -8.264 -7.805 4.357 1.00 94.81 173 HIS A N 1
ATOM 1291 C CA . HIS A 1 173 ? -8.426 -8.348 2.997 1.00 94.81 173 HIS A CA 1
ATOM 1292 C C . HIS A 1 173 ? -7.929 -7.427 1.872 1.00 94.81 173 HIS A C 1
ATOM 1294 O O . HIS A 1 173 ? -8.280 -7.637 0.712 1.00 94.81 173 HIS A O 1
ATOM 1300 N N . ALA A 1 174 ? -7.104 -6.430 2.194 1.00 97.50 174 ALA A N 1
ATOM 1301 C CA . ALA A 1 174 ? -6.436 -5.620 1.191 1.00 97.50 174 ALA A CA 1
ATOM 1302 C C . ALA A 1 174 ? -5.493 -6.478 0.336 1.00 97.50 174 ALA A C 1
ATOM 1304 O O . ALA A 1 174 ? -4.716 -7.285 0.860 1.00 97.50 174 ALA A O 1
ATOM 1305 N N . LYS A 1 175 ? -5.532 -6.260 -0.977 1.00 97.38 175 LYS A N 1
ATOM 1306 C CA . LYS A 1 175 ? -4.603 -6.848 -1.944 1.00 97.38 175 LYS A CA 1
ATOM 1307 C C . LYS A 1 175 ? -3.804 -5.737 -2.605 1.00 97.38 175 LYS A C 1
ATOM 1309 O O . LYS A 1 175 ? -4.360 -4.684 -2.911 1.00 97.38 175 LYS A O 1
ATOM 1314 N N . LEU A 1 176 ? -2.524 -5.970 -2.851 1.00 97.62 176 LEU A N 1
ATOM 1315 C CA . LEU A 1 176 ? -1.666 -5.033 -3.562 1.00 97.62 176 LEU A CA 1
ATOM 1316 C C . LEU A 1 176 ? -0.965 -5.737 -4.720 1.00 97.62 176 LEU A C 1
ATOM 1318 O O . LEU A 1 176 ? -0.395 -6.802 -4.535 1.00 97.62 176 LEU A O 1
ATOM 1322 N N . THR A 1 177 ? -0.967 -5.129 -5.897 1.00 97.31 177 THR A N 1
ATOM 1323 C CA . THR A 1 177 ? -0.181 -5.583 -7.053 1.00 97.31 177 THR A CA 1
ATOM 1324 C C . THR A 1 177 ? 0.697 -4.446 -7.544 1.00 97.31 177 THR A C 1
ATOM 1326 O O . THR A 1 177 ? 0.291 -3.287 -7.471 1.00 97.31 177 THR A O 1
ATOM 1329 N N . ALA A 1 178 ? 1.867 -4.760 -8.094 1.00 96.56 178 ALA A N 1
ATOM 1330 C CA . ALA A 1 178 ? 2.739 -3.780 -8.723 1.00 96.56 178 ALA A CA 1
ATOM 1331 C C . ALA A 1 178 ? 3.282 -4.283 -10.064 1.00 96.56 178 ALA A C 1
ATOM 1333 O O . ALA A 1 178 ? 3.494 -5.477 -10.259 1.00 96.56 17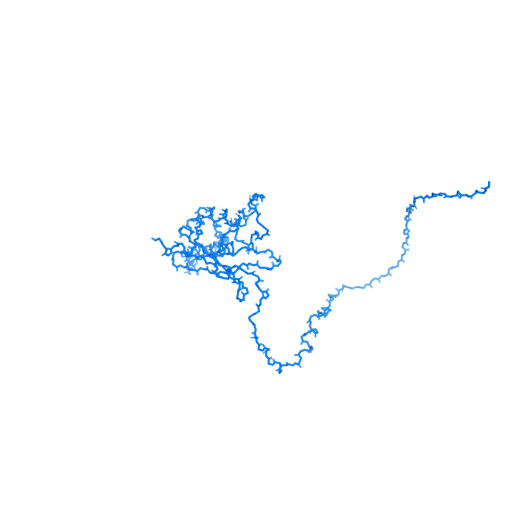8 ALA A O 1
ATOM 1334 N N . ARG A 1 179 ? 3.494 -3.364 -11.007 1.00 95.62 179 ARG A N 1
ATOM 1335 C CA . ARG A 1 179 ? 4.041 -3.639 -12.338 1.00 95.62 179 ARG A CA 1
ATOM 1336 C C . ARG A 1 179 ? 5.192 -2.699 -12.654 1.00 95.62 179 ARG A C 1
ATOM 1338 O O . ARG A 1 179 ? 5.184 -1.520 -12.285 1.00 95.62 179 ARG A O 1
ATOM 1345 N N . ARG A 1 180 ? 6.190 -3.231 -13.354 1.00 94.25 180 ARG A N 1
ATOM 1346 C CA . ARG A 1 180 ? 7.318 -2.456 -13.876 1.00 94.25 180 ARG A CA 1
ATOM 1347 C C . ARG A 1 180 ? 6.840 -1.577 -15.030 1.00 94.25 180 ARG A C 1
ATOM 1349 O O . ARG A 1 180 ? 6.156 -2.054 -15.926 1.00 94.25 180 ARG A O 1
ATOM 1356 N N . ILE A 1 181 ? 7.237 -0.312 -15.018 1.00 91.75 181 ILE A N 1
ATOM 1357 C CA . ILE A 1 181 ? 7.116 0.589 -16.164 1.00 91.75 181 ILE A CA 1
ATOM 1358 C C . ILE A 1 181 ? 8.534 0.820 -16.685 1.00 91.75 181 ILE A C 1
ATOM 1360 O O . ILE A 1 181 ? 9.431 1.191 -15.919 1.00 91.75 181 ILE A O 1
ATOM 1364 N N . ARG A 1 182 ? 8.749 0.519 -17.956 1.00 91.12 182 ARG A N 1
ATOM 1365 C CA . ARG A 1 182 ? 10.034 0.563 -18.663 1.00 91.12 182 ARG A CA 1
ATOM 1366 C C . ARG A 1 182 ? 9.871 1.214 -20.031 1.00 91.12 182 ARG A C 1
ATOM 1368 O O . ARG A 1 182 ? 8.741 1.464 -20.443 1.00 91.12 182 ARG A O 1
ATOM 1375 N N . GLU A 1 183 ? 10.982 1.513 -20.673 1.00 89.06 183 GLU A N 1
ATOM 1376 C CA . GLU A 1 183 ? 11.067 2.057 -22.020 1.00 89.06 183 GLU A CA 1
ATOM 1377 C C . GLU A 1 183 ? 10.372 1.124 -23.026 1.00 89.06 183 GLU A C 1
ATOM 1379 O O . GLU A 1 183 ? 10.247 -0.087 -22.798 1.00 89.06 183 GLU A O 1
ATOM 1384 N N . ASP A 1 184 ? 9.890 1.690 -24.132 1.00 84.50 184 ASP A N 1
ATOM 1385 C CA . ASP A 1 184 ? 9.236 0.911 -25.183 1.00 84.50 184 ASP A CA 1
ATOM 1386 C C . ASP A 1 184 ? 10.199 -0.163 -25.722 1.00 84.50 184 ASP A C 1
ATOM 1388 O O . ASP A 1 184 ? 11.338 0.121 -26.092 1.00 84.50 184 ASP A O 1
ATOM 1392 N N . GLY A 1 185 ? 9.735 -1.414 -25.759 1.00 86.06 185 GLY A N 1
ATOM 1393 C CA . GLY A 1 185 ? 10.535 -2.566 -26.186 1.00 86.06 185 GLY A CA 1
ATOM 1394 C C . GLY A 1 185 ? 11.297 -3.290 -25.069 1.00 86.06 185 GLY A C 1
ATOM 1395 O O . GLY A 1 185 ? 11.822 -4.372 -25.330 1.00 86.06 185 GLY A O 1
ATOM 1396 N N . ASP A 1 186 ? 11.325 -2.778 -23.830 1.00 89.69 186 ASP A N 1
ATOM 1397 C CA . ASP A 1 186 ? 11.879 -3.532 -22.695 1.00 89.69 186 ASP A CA 1
ATOM 1398 C C . ASP A 1 186 ? 10.951 -4.720 -22.350 1.00 89.69 186 ASP A C 1
ATOM 1400 O O . ASP A 1 186 ? 9.783 -4.510 -21.996 1.00 89.69 186 ASP A O 1
ATOM 1404 N N . PRO A 1 187 ? 11.443 -5.975 -22.392 1.00 92.75 187 PRO A N 1
ATOM 1405 C CA . PRO A 1 187 ? 10.639 -7.162 -22.092 1.00 92.75 187 PRO A CA 1
ATOM 1406 C C . PRO A 1 187 ? 10.121 -7.209 -20.647 1.00 92.75 187 PRO A C 1
ATOM 1408 O O . PRO A 1 187 ? 9.170 -7.929 -20.345 1.00 92.75 187 PRO A O 1
ATOM 1411 N N . LEU A 1 188 ? 10.730 -6.458 -19.727 1.00 92.56 188 LEU A N 1
ATOM 1412 C CA . LEU A 1 188 ? 10.282 -6.339 -18.346 1.00 92.56 188 LEU A CA 1
ATOM 1413 C C . LEU A 1 188 ? 9.126 -5.351 -18.186 1.00 92.56 188 LEU A C 1
ATOM 1415 O O . LEU A 1 188 ? 8.523 -5.331 -17.106 1.00 92.56 188 LEU A O 1
ATOM 1419 N N . HIS A 1 189 ? 8.792 -4.538 -19.192 1.00 93.31 189 HIS A N 1
ATOM 1420 C CA . HIS A 1 189 ? 7.639 -3.645 -19.121 1.00 93.31 189 HIS A CA 1
ATOM 1421 C C . HIS A 1 189 ? 6.360 -4.439 -18.817 1.00 93.31 189 HIS A C 1
ATOM 1423 O O . HIS A 1 189 ? 6.103 -5.500 -19.375 1.00 93.31 189 HIS A O 1
ATOM 1429 N N . GLY A 1 190 ? 5.544 -3.946 -17.889 1.00 91.81 190 GLY A N 1
ATOM 1430 C CA . GLY A 1 190 ? 4.278 -4.571 -17.513 1.00 91.81 190 GLY A CA 1
ATOM 1431 C C . GLY A 1 190 ? 4.410 -5.833 -16.657 1.00 91.81 190 GLY A C 1
ATOM 1432 O O . GLY A 1 190 ? 3.410 -6.252 -16.074 1.00 91.81 190 GLY A O 1
ATOM 1433 N N . THR A 1 191 ? 5.599 -6.421 -16.503 1.00 95.06 191 THR A N 1
ATOM 1434 C CA . THR A 1 191 ? 5.803 -7.595 -15.636 1.00 95.06 191 THR A CA 1
ATOM 1435 C C . THR A 1 191 ? 5.573 -7.261 -14.160 1.00 95.06 191 THR A C 1
ATOM 1437 O O . THR A 1 191 ? 5.776 -6.118 -13.727 1.00 95.06 191 THR A O 1
ATOM 1440 N N . TYR A 1 192 ? 5.163 -8.260 -13.372 1.00 96.06 192 TYR A N 1
ATOM 1441 C CA . TYR A 1 192 ? 4.955 -8.102 -11.933 1.00 96.06 192 TYR A CA 1
ATOM 1442 C C . TYR A 1 192 ? 6.251 -7.679 -11.227 1.00 96.06 192 TYR A C 1
ATOM 1444 O O . TYR A 1 192 ? 7.315 -8.281 -11.407 1.00 96.06 192 TYR A O 1
ATOM 1452 N N . ALA A 1 193 ? 6.158 -6.622 -10.424 1.00 95.38 193 ALA A N 1
ATOM 1453 C CA . ALA A 1 193 ? 7.237 -6.136 -9.581 1.00 95.38 193 ALA A CA 1
ATOM 1454 C C . ALA A 1 193 ? 6.990 -6.620 -8.142 1.00 95.38 193 ALA A C 1
ATOM 1456 O O . ALA A 1 193 ? 6.052 -6.135 -7.510 1.00 95.38 193 ALA A O 1
ATOM 1457 N N . PRO A 1 194 ? 7.797 -7.553 -7.603 1.00 95.25 194 PRO A N 1
ATOM 1458 C CA . PRO A 1 194 ? 7.650 -7.953 -6.211 1.00 95.25 194 PRO A CA 1
ATOM 1459 C C . PRO A 1 194 ? 7.995 -6.781 -5.278 1.00 95.25 194 PRO A C 1
ATOM 1461 O O . PRO A 1 194 ? 8.886 -5.985 -5.607 1.00 95.25 194 PRO A O 1
ATOM 1464 N N . PRO A 1 195 ? 7.337 -6.681 -4.107 1.00 95.44 195 PRO A N 1
ATOM 1465 C CA . PRO A 1 195 ? 7.646 -5.643 -3.135 1.00 95.44 195 PRO A CA 1
ATOM 1466 C C . PRO A 1 195 ? 9.099 -5.765 -2.670 1.00 95.44 195 PRO A C 1
ATOM 1468 O O . PRO A 1 195 ? 9.637 -6.861 -2.500 1.00 95.44 195 PRO A O 1
ATOM 1471 N N . CYS A 1 196 ? 9.755 -4.630 -2.433 1.00 94.50 196 CYS A N 1
ATOM 1472 C CA . CYS A 1 196 ? 11.110 -4.633 -1.887 1.00 94.50 196 CYS A CA 1
ATOM 1473 C C . CYS A 1 196 ? 11.135 -5.158 -0.435 1.00 94.50 196 CYS A C 1
ATOM 1475 O O . CYS A 1 196 ? 10.089 -5.375 0.179 1.00 94.50 196 CYS A O 1
ATOM 1477 N N . ARG A 1 197 ? 12.328 -5.347 0.147 1.00 96.25 197 ARG A N 1
ATOM 1478 C CA . ARG A 1 197 ? 12.486 -5.902 1.509 1.00 96.25 197 ARG A CA 1
ATOM 1479 C C . ARG A 1 197 ? 11.697 -5.124 2.571 1.00 96.25 197 ARG A C 1
ATOM 1481 O O . ARG A 1 197 ? 10.992 -5.735 3.371 1.00 96.25 197 ARG A O 1
ATOM 1488 N N . SER A 1 198 ? 11.745 -3.792 2.526 1.00 96.06 198 SER A N 1
ATOM 1489 C CA . SER A 1 198 ? 11.031 -2.935 3.481 1.00 96.06 198 SER A CA 1
ATOM 1490 C C . SER A 1 198 ? 9.522 -2.984 3.271 1.00 96.06 198 SER A C 1
ATOM 1492 O O . SER A 1 198 ? 8.769 -3.106 4.235 1.00 96.06 198 SER A O 1
ATOM 1494 N N . CYS A 1 199 ? 9.071 -2.963 2.015 1.00 96.38 199 CYS A N 1
ATOM 1495 C CA . CYS A 1 199 ? 7.650 -3.079 1.698 1.00 96.38 199 CYS A CA 1
ATOM 1496 C C . CYS A 1 199 ? 7.088 -4.459 2.033 1.00 96.38 199 CYS A C 1
ATOM 1498 O O . CYS A 1 199 ? 5.965 -4.545 2.508 1.00 96.38 199 CYS A O 1
ATOM 1500 N N . THR A 1 200 ? 7.859 -5.531 1.864 1.00 97.25 200 THR A N 1
ATOM 1501 C CA . THR A 1 200 ? 7.441 -6.883 2.261 1.00 97.25 200 THR A CA 1
ATOM 1502 C C . THR A 1 200 ? 7.133 -6.932 3.758 1.00 97.25 200 THR A C 1
ATOM 1504 O O . THR A 1 200 ? 6.055 -7.377 4.152 1.00 97.25 200 THR A O 1
ATOM 1507 N N . ALA A 1 201 ? 8.033 -6.395 4.589 1.00 97.12 201 ALA A N 1
ATOM 1508 C CA . ALA A 1 201 ? 7.825 -6.313 6.032 1.00 97.12 201 ALA A CA 1
ATOM 1509 C C . ALA A 1 201 ? 6.631 -5.409 6.398 1.00 97.12 201 ALA A C 1
ATOM 1511 O O . ALA A 1 201 ? 5.808 -5.779 7.236 1.00 97.12 201 ALA A O 1
ATOM 1512 N N . LEU A 1 202 ? 6.496 -4.253 5.739 1.00 97.69 202 LEU A N 1
ATOM 1513 C CA . LEU A 1 202 ? 5.393 -3.309 5.951 1.00 97.69 202 LEU A CA 1
ATOM 1514 C C . LEU A 1 202 ? 4.029 -3.932 5.617 1.00 97.69 202 LEU A C 1
ATOM 1516 O O . LEU A 1 202 ? 3.094 -3.857 6.414 1.00 97.69 202 LEU A O 1
ATOM 1520 N N . LEU A 1 203 ? 3.906 -4.560 4.447 1.00 97.75 203 LEU A N 1
ATOM 1521 C CA . LEU A 1 203 ? 2.665 -5.191 4.000 1.00 97.75 203 LEU A CA 1
ATOM 1522 C C . LEU A 1 203 ? 2.261 -6.324 4.948 1.00 97.75 203 LEU A C 1
ATOM 1524 O O . LEU A 1 203 ? 1.102 -6.383 5.359 1.00 97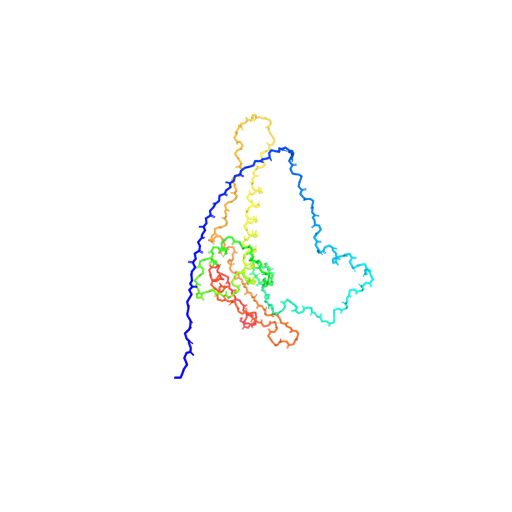.75 203 LEU A O 1
ATOM 1528 N N . ALA A 1 204 ? 3.218 -7.150 5.383 1.00 97.38 204 ALA A N 1
ATOM 1529 C CA . ALA A 1 204 ? 2.982 -8.180 6.392 1.00 97.38 204 ALA A CA 1
ATOM 1530 C C . ALA A 1 204 ? 2.522 -7.581 7.733 1.00 97.38 204 ALA A C 1
ATOM 1532 O O . ALA A 1 204 ? 1.560 -8.066 8.330 1.00 97.38 204 ALA A O 1
ATOM 1533 N N . HIS A 1 205 ? 3.143 -6.487 8.184 1.00 97.62 205 HIS A N 1
ATOM 1534 C CA . HIS A 1 205 ? 2.777 -5.812 9.430 1.00 97.62 205 HIS A CA 1
ATOM 1535 C C . HIS A 1 205 ? 1.318 -5.332 9.431 1.00 97.62 205 HIS A C 1
ATOM 1537 O O . HIS A 1 205 ? 0.611 -5.505 10.431 1.00 97.62 205 HIS A O 1
ATOM 1543 N N . PHE A 1 206 ? 0.855 -4.769 8.312 1.00 97.94 206 PHE A N 1
ATOM 1544 C CA . PHE A 1 206 ? -0.512 -4.269 8.151 1.00 97.94 206 PHE A CA 1
ATOM 1545 C C . PHE A 1 206 ? -1.524 -5.321 7.664 1.00 97.94 206 PHE A C 1
ATOM 1547 O O . PHE A 1 206 ? -2.724 -5.051 7.685 1.00 97.94 206 PHE A O 1
ATOM 1554 N N . GLY A 1 207 ? -1.071 -6.519 7.282 1.00 97.25 207 GLY A N 1
ATOM 1555 C CA . GLY A 1 207 ? -1.927 -7.608 6.798 1.00 97.25 207 GLY A CA 1
ATOM 1556 C C . GLY A 1 207 ? -2.416 -7.429 5.356 1.00 97.25 207 GLY A C 1
ATOM 1557 O O . GLY A 1 207 ? -3.487 -7.927 5.010 1.00 97.25 207 GLY A O 1
ATOM 1558 N N . VAL A 1 208 ? -1.659 -6.709 4.526 1.00 98.00 208 VAL A N 1
ATOM 1559 C CA . VAL A 1 208 ? -1.944 -6.507 3.098 1.00 98.00 208 VAL A CA 1
ATOM 1560 C C . VAL A 1 208 ? -1.252 -7.603 2.293 1.00 98.00 208 VAL A C 1
ATOM 1562 O O . VAL A 1 208 ? -0.053 -7.829 2.453 1.00 98.00 208 VAL A O 1
ATOM 1565 N N . ARG A 1 209 ? -1.984 -8.282 1.404 1.00 97.12 209 ARG A N 1
ATOM 1566 C CA . ARG A 1 209 ? -1.433 -9.382 0.602 1.00 97.12 209 ARG A CA 1
ATOM 1567 C C . ARG A 1 209 ? -0.865 -8.863 -0.726 1.00 97.12 209 ARG A C 1
ATOM 1569 O O . ARG A 1 209 ? -1.649 -8.340 -1.520 1.00 97.12 209 ARG A O 1
ATOM 1576 N N . PRO A 1 210 ? 0.439 -9.024 -1.017 1.00 96.88 210 PRO A N 1
ATOM 1577 C CA . PRO A 1 210 ? 0.950 -8.815 -2.365 1.00 96.88 210 PRO A CA 1
ATOM 1578 C C . PRO A 1 210 ? 0.421 -9.917 -3.296 1.00 96.88 210 PRO A C 1
ATOM 1580 O O . PRO A 1 210 ? 0.389 -11.088 -2.920 1.00 96.88 210 PRO A O 1
ATOM 1583 N N . VAL A 1 211 ? -0.027 -9.543 -4.488 1.00 95.69 211 VAL A N 1
ATOM 1584 C CA . VAL A 1 211 ? -0.645 -10.433 -5.473 1.00 95.69 211 VAL A CA 1
ATOM 1585 C C . VAL A 1 211 ? 0.024 -10.222 -6.819 1.00 95.69 211 VAL A C 1
ATOM 1587 O O . VAL A 1 211 ? 0.069 -9.095 -7.313 1.00 95.69 211 VAL A O 1
ATOM 1590 N N . ASP A 1 212 ? 0.489 -11.318 -7.419 1.00 92.69 212 ASP A N 1
ATOM 1591 C CA . ASP A 1 212 ? 0.815 -11.353 -8.839 1.00 92.69 212 ASP A CA 1
ATOM 1592 C C . ASP A 1 212 ? -0.470 -11.656 -9.631 1.00 92.69 212 ASP A C 1
ATOM 1594 O O . ASP A 1 212 ? -1.015 -12.759 -9.516 1.00 92.69 212 ASP A O 1
ATOM 1598 N N . PRO A 1 213 ? -0.981 -10.704 -10.431 1.00 79.81 213 PRO A N 1
ATOM 1599 C CA . PRO A 1 213 ? -2.217 -10.894 -11.178 1.00 79.81 213 PRO A CA 1
ATOM 1600 C C . PRO A 1 213 ? -2.127 -12.038 -12.193 1.00 79.81 213 PRO A C 1
ATOM 1602 O O . PRO A 1 213 ? -3.162 -12.609 -12.514 1.00 79.81 213 PRO A O 1
ATOM 1605 N N . ALA A 1 214 ? -0.932 -12.395 -12.680 1.00 79.81 214 ALA A N 1
ATOM 1606 C CA . ALA A 1 214 ? -0.767 -13.530 -13.588 1.00 79.81 214 ALA A CA 1
ATOM 1607 C C . ALA A 1 214 ? -0.994 -14.881 -12.886 1.00 79.81 214 ALA A C 1
ATOM 1609 O O . ALA A 1 214 ? -1.438 -15.834 -13.520 1.00 79.81 214 ALA A O 1
ATOM 1610 N N . GLN A 1 215 ? -0.716 -14.956 -11.580 1.00 75.06 215 GLN A N 1
ATOM 1611 C CA . GLN A 1 215 ? -0.905 -16.165 -10.774 1.00 75.06 215 GLN A CA 1
ATOM 1612 C C . GLN A 1 215 ? -2.337 -16.279 -10.225 1.00 75.06 215 GLN A C 1
ATOM 1614 O O . GLN A 1 215 ? -2.830 -17.383 -10.028 1.00 75.06 215 GLN A O 1
ATOM 1619 N N . GLU A 1 216 ? -3.034 -15.158 -10.008 1.00 69.12 216 GLU A N 1
ATOM 1620 C CA . GLU A 1 216 ? -4.404 -15.168 -9.466 1.00 69.12 216 GLU A CA 1
ATOM 1621 C C . GLU A 1 216 ? -5.472 -15.513 -10.519 1.00 69.12 216 GLU A C 1
ATOM 1623 O O . GLU A 1 216 ? -6.518 -16.034 -10.164 1.00 69.12 216 GLU A O 1
ATOM 1628 N N . SER A 1 217 ? -5.214 -15.296 -11.813 1.00 61.16 217 SER A N 1
ATOM 1629 C CA . SER A 1 217 ? -6.092 -15.781 -12.895 1.00 61.16 217 SER A CA 1
ATOM 1630 C C . SER A 1 217 ? -5.992 -17.291 -13.156 1.00 61.16 217 SER A C 1
ATOM 1632 O O . SER A 1 217 ? -6.771 -17.817 -13.945 1.00 61.16 217 SER A O 1
ATOM 1634 N N . ALA A 1 218 ? -5.019 -17.972 -12.543 1.00 53.88 218 ALA A N 1
ATOM 1635 C CA . ALA A 1 218 ? -4.778 -19.406 -12.705 1.00 53.88 218 ALA A CA 1
ATOM 1636 C C . ALA A 1 218 ? -5.292 -20.257 -11.524 1.00 53.88 218 ALA A C 1
ATOM 1638 O O . ALA A 1 218 ? -5.133 -21.476 -11.551 1.00 53.88 218 ALA A O 1
ATOM 1639 N N . SER A 1 219 ? -5.866 -19.630 -10.488 1.00 43.50 219 SER A N 1
ATOM 1640 C CA . SER A 1 219 ? -6.448 -20.278 -9.296 1.00 43.50 219 SER A CA 1
ATOM 1641 C C . SER A 1 219 ? -7.956 -20.081 -9.245 1.00 43.50 219 SER A C 1
ATOM 1643 O O . SER A 1 219 ? -8.635 -21.005 -8.752 1.00 43.50 219 SER A O 1
#